Protein AF-0000000087421491 (afdb_homodimer)

Structure (mmCIF, N/CA/C/O backbone):
data_AF-0000000087421491-model_v1
#
loop_
_entity.id
_entity.type
_entity.pdbx_description
1 polymer 'Uncharacterized protein'
#
loop_
_atom_site.group_PDB
_atom_site.id
_atom_site.type_symbol
_atom_site.label_atom_id
_atom_site.label_alt_id
_atom_site.label_comp_id
_atom_site.label_asym_id
_atom_site.label_entity_id
_atom_site.label_seq_id
_atom_site.pdbx_PDB_ins_code
_atom_site.Cartn_x
_atom_site.Cartn_y
_atom_site.Cartn_z
_atom_site.occupancy
_atom_site.B_iso_or_equiv
_atom_site.auth_seq_id
_atom_site.auth_comp_id
_atom_site.auth_asym_id
_atom_site.auth_atom_id
_atom_site.pdbx_PDB_model_num
ATOM 1 N N . MET A 1 1 ? -10.914 -15.398 -7.797 1 88.25 1 MET A N 1
ATOM 2 C CA . MET A 1 1 ? -9.93 -14.945 -6.82 1 88.25 1 MET A CA 1
ATOM 3 C C . MET A 1 1 ? -10.016 -13.438 -6.625 1 88.25 1 MET A C 1
ATOM 5 O O . MET A 1 1 ? -10.156 -12.688 -7.594 1 88.25 1 MET A O 1
ATOM 9 N N . PHE A 1 2 ? -10.141 -13.055 -5.395 1 91.44 2 PHE A N 1
ATOM 10 C CA . PHE A 1 2 ? -10.219 -11.656 -4.984 1 91.44 2 PHE A CA 1
ATOM 11 C C . PHE A 1 2 ? -9.008 -11.273 -4.145 1 91.44 2 PHE A C 1
ATOM 13 O O . PHE A 1 2 ? -8.898 -11.656 -2.979 1 91.44 2 PHE A O 1
ATOM 20 N N . GLU A 1 3 ? -8.094 -10.523 -4.789 1 93.88 3 GLU A N 1
ATOM 21 C CA . GLU A 1 3 ? -6.848 -10.109 -4.152 1 93.88 3 GLU A CA 1
ATOM 22 C C . GLU A 1 3 ? -6.852 -8.617 -3.848 1 93.88 3 GLU A C 1
ATOM 24 O O . GLU A 1 3 ? -7.309 -7.812 -4.664 1 93.88 3 GLU A O 1
ATOM 29 N N . PHE A 1 4 ? -6.414 -8.273 -2.627 1 95.06 4 PHE A N 1
ATOM 30 C CA . PHE A 1 4 ? -6.43 -6.855 -2.268 1 95.06 4 PHE A CA 1
ATOM 31 C C . PHE A 1 4 ? -5.199 -6.492 -1.447 1 95.06 4 PHE A C 1
ATOM 33 O O . PHE A 1 4 ? -4.75 -7.277 -0.61 1 95.06 4 PHE A O 1
ATOM 40 N N . HIS A 1 5 ? -4.621 -5.344 -1.725 1 96.5 5 HIS A N 1
ATOM 41 C CA . HIS A 1 5 ? -3.479 -4.738 -1.047 1 96.5 5 HIS A CA 1
ATOM 42 C C . HIS A 1 5 ? -3.633 -3.223 -0.957 1 96.5 5 HIS A C 1
ATOM 44 O O . HIS A 1 5 ? -3.844 -2.553 -1.971 1 96.5 5 HIS A O 1
ATOM 50 N N . GLY A 1 6 ? -3.537 -2.678 0.208 1 97.31 6 GLY A N 1
ATOM 51 C CA . GLY A 1 6 ? -3.711 -1.235 0.27 1 97.31 6 GLY A CA 1
ATOM 52 C C . GLY A 1 6 ? -3.262 -0.636 1.59 1 97.31 6 GLY A C 1
ATOM 53 O O . GLY A 1 6 ? -2.984 -1.363 2.545 1 97.31 6 GLY A O 1
ATOM 54 N N . TRP A 1 7 ? -3.127 0.631 1.604 1 97.56 7 TRP A N 1
ATOM 55 C CA . TRP A 1 7 ? -2.801 1.424 2.785 1 97.56 7 TRP A CA 1
ATOM 56 C C . TRP A 1 7 ? -3.559 2.746 2.781 1 97.56 7 TRP A C 1
ATOM 58 O O . TRP A 1 7 ? -3.957 3.236 1.722 1 97.56 7 TRP A O 1
ATOM 68 N N . ALA A 1 8 ? -3.756 3.316 4.004 1 97.88 8 ALA A N 1
ATOM 69 C CA . ALA A 1 8 ? -4.293 4.668 4.145 1 97.88 8 ALA A CA 1
ATOM 70 C C . ALA A 1 8 ? -3.658 5.387 5.332 1 97.88 8 ALA A C 1
ATOM 72 O O . ALA A 1 8 ? -3.529 4.816 6.418 1 97.88 8 ALA A O 1
ATOM 73 N N . ARG A 1 9 ? -3.199 6.566 5.059 1 96.88 9 ARG A N 1
ATOM 74 C CA . ARG A 1 9 ? -2.891 7.5 6.137 1 96.88 9 ARG A CA 1
ATOM 75 C C . ARG A 1 9 ? -4.16 8.133 6.695 1 96.88 9 ARG A C 1
ATOM 77 O O . ARG A 1 9 ? -4.938 8.734 5.953 1 96.88 9 ARG A O 1
ATOM 84 N N . VAL A 1 10 ? -4.312 7.984 8.016 1 97.31 10 VAL A N 1
ATOM 85 C CA . VAL A 1 10 ? -5.566 8.414 8.625 1 97.31 10 VAL A CA 1
ATOM 86 C C . VAL A 1 10 ? -5.375 9.781 9.281 1 97.31 10 VAL A C 1
ATOM 88 O O . VAL A 1 10 ? -4.586 9.922 10.219 1 97.31 10 VAL A O 1
ATOM 91 N N . GLN A 1 11 ? -6.066 10.742 8.773 1 96.06 11 GLN A N 1
ATOM 92 C CA . GLN A 1 11 ? -6.051 12.109 9.281 1 96.06 11 GLN A CA 1
ATOM 93 C C . GLN A 1 11 ? -7.465 12.688 9.344 1 96.06 11 GLN A C 1
ATOM 95 O O . GLN A 1 11 ? -8.203 12.656 8.359 1 96.06 11 GLN A O 1
ATOM 100 N N . TYR A 1 12 ? -7.793 13.234 10.43 1 94.62 12 TYR A N 1
ATOM 101 C CA . TYR A 1 12 ? -9.164 13.711 10.602 1 94.62 12 TYR A CA 1
ATOM 102 C C . TYR A 1 12 ? -9.414 14.953 9.758 1 94.62 12 TYR A C 1
ATOM 104 O O . TYR A 1 12 ? -10.562 15.258 9.43 1 94.62 12 TYR A O 1
ATOM 112 N N . HIS A 1 13 ? -8.367 15.68 9.391 1 91.56 13 HIS A N 1
ATOM 113 C CA . HIS A 1 13 ? -8.477 16.922 8.625 1 91.56 13 HIS A CA 1
ATOM 114 C C . HIS A 1 13 ? -7.25 17.141 7.75 1 91.56 13 HIS A C 1
ATOM 116 O O . HIS A 1 13 ? -6.191 16.562 8.008 1 91.56 13 HIS A O 1
ATOM 122 N N . THR A 1 14 ? -7.402 18.016 6.742 1 87.81 14 THR A N 1
ATOM 123 C CA . THR A 1 14 ? -6.344 18.203 5.754 1 87.81 14 THR A CA 1
ATOM 124 C C . THR A 1 14 ? -5.312 19.203 6.254 1 87.81 14 THR A C 1
ATOM 126 O O . THR A 1 14 ? -4.188 19.25 5.746 1 87.81 14 THR A O 1
ATOM 129 N N . HIS A 1 15 ? -5.676 20 7.25 1 83 15 HIS A N 1
ATOM 130 C CA . HIS A 1 15 ? -4.73 21.016 7.707 1 83 15 HIS A CA 1
ATOM 131 C C . HIS A 1 15 ? -4.766 21.156 9.227 1 83 15 HIS A C 1
ATOM 133 O O . HIS A 1 15 ? -3.807 21.641 9.828 1 83 15 HIS A O 1
ATOM 139 N N . ASN A 1 16 ? -5.867 20.828 9.797 1 81 16 ASN A N 1
ATOM 140 C CA . ASN A 1 16 ? -6.027 20.984 11.242 1 81 16 ASN A CA 1
ATOM 141 C C . ASN A 1 16 ? -5.238 19.922 12 1 81 16 ASN A C 1
ATOM 143 O O . ASN A 1 16 ? -5.328 18.734 11.688 1 81 16 ASN A O 1
ATOM 147 N N . THR A 1 17 ? -4.461 20.328 13.055 1 81.5 17 THR A N 1
ATOM 148 C CA . THR A 1 17 ? -3.574 19.391 13.75 1 81.5 17 THR A CA 1
ATOM 149 C C . THR A 1 17 ? -4.012 19.219 15.195 1 81.5 17 THR A C 1
ATOM 151 O O . THR A 1 17 ? -3.193 18.906 16.062 1 81.5 17 THR A O 1
ATOM 154 N N . ASP A 1 18 ? -5.254 19.359 15.445 1 90.31 18 ASP A N 1
ATOM 155 C CA . ASP A 1 18 ? -5.777 19.156 16.797 1 90.31 18 ASP A CA 1
ATOM 156 C C . ASP A 1 18 ? -5.633 17.688 17.203 1 90.31 18 ASP A C 1
ATOM 158 O O . ASP A 1 18 ? -6.277 16.812 16.641 1 90.31 18 ASP A O 1
ATOM 162 N N . SER A 1 19 ? -4.898 17.484 18.25 1 91.69 19 SER A N 1
ATOM 163 C CA . SER A 1 19 ? -4.566 16.125 18.656 1 91.69 19 SER A CA 1
ATOM 164 C C . SER A 1 19 ? -5.785 15.414 19.234 1 91.69 19 SER A C 1
ATOM 166 O O . SER A 1 19 ? -5.918 14.195 19.094 1 91.69 19 SER A O 1
ATOM 168 N N . ILE A 1 20 ? -6.629 16.156 19.891 1 94.75 20 ILE A N 1
ATOM 169 C CA . ILE A 1 20 ? -7.816 15.562 20.484 1 94.75 20 ILE A CA 1
ATOM 170 C C . ILE A 1 20 ? -8.734 15.031 19.391 1 94.75 20 ILE A C 1
ATOM 172 O O . ILE A 1 20 ? -9.211 13.898 19.469 1 94.75 20 ILE A O 1
ATOM 176 N N . LEU A 1 21 ? -8.945 15.867 18.375 1 94.81 21 LEU A N 1
ATOM 177 C CA . LEU A 1 21 ? -9.805 15.469 17.266 1 94.81 21 LEU A CA 1
ATOM 178 C C . LEU A 1 21 ? -9.18 14.32 16.484 1 94.81 21 LEU A C 1
ATOM 180 O O . LEU A 1 21 ? -9.883 13.398 16.062 1 94.81 21 LEU A O 1
ATOM 184 N N . GLN A 1 22 ? -7.883 14.336 16.328 1 95.88 22 GLN A N 1
ATOM 185 C CA . GLN A 1 22 ? -7.176 13.25 15.656 1 95.88 22 GLN A CA 1
ATOM 186 C C . GLN A 1 22 ? -7.324 11.938 16.422 1 95.88 22 GLN A C 1
ATOM 188 O O . GLN A 1 22 ? -7.562 10.891 15.828 1 95.88 22 GLN A O 1
ATOM 193 N N . ASP A 1 23 ? -7.223 12.008 17.734 1 96.5 23 ASP A N 1
ATOM 194 C CA . ASP A 1 23 ? -7.359 10.82 18.562 1 96.5 23 ASP A CA 1
ATOM 195 C C . ASP A 1 23 ? -8.766 10.234 18.453 1 96.5 23 ASP A C 1
ATOM 197 O O . ASP A 1 23 ? -8.938 9.016 18.391 1 96.5 23 ASP A O 1
ATOM 201 N N . ARG A 1 24 ? -9.68 11.117 18.469 1 97 24 ARG A N 1
ATOM 202 C CA . ARG A 1 24 ? -11.062 10.664 18.344 1 97 24 ARG A CA 1
ATOM 203 C C . ARG A 1 24 ? -11.289 9.969 17 1 97 24 ARG A C 1
ATOM 205 O O . ARG A 1 24 ? -11.938 8.922 16.938 1 97 24 ARG A O 1
ATOM 212 N N . CYS A 1 25 ? -10.766 10.594 15.984 1 97.06 25 CYS A N 1
ATOM 213 C CA . CYS A 1 25 ? -10.844 10 14.656 1 97.06 25 CYS A CA 1
ATOM 214 C C . CYS A 1 25 ? -10.25 8.594 14.641 1 97.06 25 CYS A C 1
ATOM 216 O O . CYS A 1 25 ? -10.875 7.656 14.156 1 97.06 25 CYS A O 1
ATOM 218 N N . TRP A 1 26 ? -9.109 8.414 15.258 1 97.12 26 TRP A N 1
ATOM 219 C CA . TRP A 1 26 ? -8.422 7.133 15.328 1 97.12 26 TRP A CA 1
ATOM 220 C C . TRP A 1 26 ? -9.234 6.113 16.125 1 97.12 26 TRP A C 1
ATOM 222 O O . TRP A 1 26 ? -9.406 4.977 15.68 1 97.12 26 TRP A O 1
ATOM 232 N N . ASP A 1 27 ? -9.758 6.551 17.219 1 97.62 27 ASP A N 1
ATOM 233 C CA . ASP A 1 27 ? -10.539 5.66 18.078 1 97.62 27 ASP A CA 1
ATOM 234 C C . ASP A 1 27 ? -11.773 5.141 17.344 1 97.62 27 ASP A C 1
ATOM 236 O O . ASP A 1 27 ? -12.133 3.967 17.469 1 97.62 27 ASP A O 1
ATOM 240 N N . ASN A 1 28 ? -12.375 6.004 16.641 1 98 28 ASN A N 1
ATOM 241 C CA . ASN A 1 28 ? -13.531 5.59 15.852 1 98 28 ASN A CA 1
ATOM 242 C C . ASN A 1 28 ? -13.164 4.527 14.82 1 98 28 ASN A C 1
ATOM 244 O O . ASN A 1 28 ? -13.914 3.572 14.609 1 98 28 ASN A O 1
ATOM 248 N N . LEU A 1 29 ? -12.055 4.742 14.188 1 97.56 29 LEU A N 1
ATOM 249 C CA . LEU A 1 29 ? -11.594 3.768 13.211 1 97.56 29 LEU A CA 1
ATOM 250 C C . LEU A 1 29 ? -11.312 2.422 13.867 1 97.56 29 LEU A C 1
ATOM 252 O O . LEU A 1 29 ? -11.703 1.375 13.352 1 97.56 29 LEU A O 1
ATOM 256 N N . VAL A 1 30 ? -10.656 2.443 14.984 1 97 30 VAL A N 1
ATOM 257 C CA . VAL A 1 30 ? -10.344 1.224 15.719 1 97 30 VAL A CA 1
ATOM 258 C C . VAL A 1 30 ? -11.625 0.467 16.047 1 97 30 VAL A C 1
ATOM 260 O O . VAL A 1 30 ? -11.695 -0.752 15.875 1 97 30 VAL A O 1
ATOM 263 N N . GLU A 1 31 ? -12.609 1.148 16.484 1 97.25 31 GLU A N 1
ATOM 264 C CA . GLU A 1 31 ? -13.898 0.535 16.797 1 97.25 31 GLU A CA 1
ATOM 265 C C . GLU A 1 31 ? -14.555 -0.061 15.555 1 97.25 31 GLU A C 1
ATOM 267 O O . GLU A 1 31 ? -15.125 -1.151 15.609 1 97.25 31 GLU A O 1
ATOM 272 N N . TYR A 1 32 ? -14.469 0.654 14.531 1 97.19 32 TYR A N 1
ATOM 273 C CA . TYR A 1 32 ? -15.062 0.158 13.289 1 97.19 32 TYR A CA 1
ATOM 274 C C . TYR A 1 32 ? -14.367 -1.118 12.828 1 97.19 32 TYR A C 1
ATOM 276 O O . TYR A 1 32 ? -15.023 -2.072 12.406 1 97.19 32 TYR A O 1
ATOM 284 N N . VAL A 1 33 ? -13.023 -1.161 12.828 1 96.31 33 VAL A N 1
ATOM 285 C CA . VAL A 1 33 ? -12.234 -2.287 12.344 1 96.31 33 VAL A CA 1
ATOM 286 C C . VAL A 1 33 ? -12.578 -3.543 13.141 1 96.31 33 VAL A C 1
ATOM 288 O O . VAL A 1 33 ? -12.547 -4.652 12.609 1 96.31 33 VAL A O 1
ATOM 291 N N . LYS A 1 34 ? -12.984 -3.414 14.406 1 94.31 34 LYS A N 1
ATOM 292 C CA . LYS A 1 34 ? -13.383 -4.547 15.234 1 94.31 34 LYS A CA 1
ATOM 293 C C . LYS A 1 34 ? -14.633 -5.227 14.664 1 94.31 34 LYS A C 1
ATOM 295 O O . LYS A 1 34 ? -14.922 -6.379 14.992 1 94.31 34 LYS A O 1
ATOM 300 N N . THR A 1 35 ? -15.336 -4.547 13.875 1 92.62 35 THR A N 1
ATOM 301 C CA . THR A 1 35 ? -16.609 -5.055 13.383 1 92.62 35 THR A CA 1
ATOM 302 C C . THR A 1 35 ? -16.422 -5.855 12.102 1 92.62 35 THR A C 1
ATOM 304 O O . THR A 1 35 ? -17.359 -6.492 11.609 1 92.62 35 THR A O 1
ATOM 307 N N . ILE A 1 36 ? -15.234 -5.855 11.5 1 89.75 36 ILE A N 1
ATOM 308 C CA . ILE A 1 36 ? -14.977 -6.574 10.25 1 89.75 36 ILE A CA 1
ATOM 309 C C . ILE A 1 36 ? -13.945 -7.676 10.5 1 89.75 36 ILE A C 1
ATOM 311 O O . ILE A 1 36 ? -13.305 -7.711 11.547 1 89.75 36 ILE A O 1
ATOM 315 N N . PRO A 1 37 ? -13.969 -8.734 9.484 1 77 37 PRO A N 1
ATOM 316 C CA . PRO A 1 37 ? -12.867 -9.695 9.602 1 77 37 PRO A CA 1
ATOM 317 C C . PRO A 1 37 ? -11.5 -9.016 9.602 1 77 37 PRO A C 1
ATOM 319 O O . PRO A 1 37 ? -11.148 -8.32 8.641 1 77 37 PRO A O 1
ATOM 322 N N . ASN A 1 38 ? -10.82 -9.125 10.602 1 74.5 38 ASN A N 1
ATOM 323 C CA . ASN A 1 38 ? -9.703 -8.195 10.789 1 74.5 38 ASN A CA 1
ATOM 324 C C . ASN A 1 38 ? -8.359 -8.898 10.664 1 74.5 38 ASN A C 1
ATOM 326 O O . ASN A 1 38 ? -7.309 -8.258 10.758 1 74.5 38 ASN A O 1
ATOM 330 N N . GLU A 1 39 ? -8.406 -10.141 10.344 1 82.94 39 GLU A N 1
ATOM 331 C CA . GLU A 1 39 ? -7.113 -10.812 10.25 1 82.94 39 GLU A CA 1
ATOM 332 C C . GLU A 1 39 ? -6.277 -10.242 9.117 1 82.94 39 GLU A C 1
ATOM 334 O O . GLU A 1 39 ? -5.055 -10.398 9.094 1 82.94 39 GLU A O 1
ATOM 339 N N . LEU A 1 40 ? -7.016 -9.484 8.359 1 87.69 40 LEU A N 1
ATOM 340 C CA . LEU A 1 40 ? -6.332 -9.008 7.164 1 87.69 40 LEU A CA 1
ATOM 341 C C . LEU A 1 40 ? -6.137 -7.5 7.219 1 87.69 40 LEU A C 1
ATOM 343 O O . LEU A 1 40 ? -5.633 -6.898 6.262 1 87.69 40 LEU A O 1
ATOM 347 N N . VAL A 1 41 ? -6.516 -6.879 8.328 1 92.75 41 VAL A N 1
ATOM 348 C CA . VAL A 1 41 ? -6.387 -5.438 8.523 1 92.75 41 VAL A CA 1
ATOM 349 C C . VAL A 1 41 ? -5.367 -5.152 9.625 1 92.75 41 VAL A C 1
ATOM 351 O O . VAL A 1 41 ? -5.395 -5.785 10.68 1 92.75 41 VAL A O 1
ATOM 354 N N . SER A 1 42 ? -4.449 -4.262 9.414 1 91.94 42 SER A N 1
ATOM 355 C CA . SER A 1 42 ? -3.477 -3.836 10.414 1 91.94 42 SER A CA 1
ATOM 356 C C . SER A 1 42 ? -3.576 -2.338 10.672 1 91.94 42 SER A C 1
ATOM 358 O O . SER A 1 42 ? -3.67 -1.543 9.734 1 91.94 42 SER A O 1
ATOM 360 N N . LEU A 1 43 ? -3.682 -2.025 11.961 1 93.5 43 LEU A N 1
ATOM 361 C CA . LEU A 1 43 ? -3.656 -0.637 12.406 1 93.5 43 LEU A CA 1
ATOM 362 C C . LEU A 1 43 ? -2.314 -0.293 13.039 1 93.5 43 LEU A C 1
ATOM 364 O O . LEU A 1 43 ? -1.771 -1.082 13.82 1 93.5 43 LEU A O 1
ATOM 368 N N . ASN A 1 44 ? -1.763 0.809 12.625 1 92.25 44 ASN A N 1
ATOM 369 C CA . ASN A 1 44 ? -0.474 1.217 13.172 1 92.25 44 ASN A CA 1
ATOM 370 C C . ASN A 1 44 ? -0.458 2.703 13.523 1 92.25 44 ASN A C 1
ATOM 372 O O . ASN A 1 44 ? -0.837 3.541 12.695 1 92.25 44 ASN A O 1
ATOM 376 N N . ARG A 1 45 ? -0.17 2.973 14.734 1 91.12 45 ARG A N 1
ATOM 377 C CA . ARG A 1 45 ? 0.076 4.332 15.203 1 91.12 45 ARG A CA 1
ATOM 378 C C . ARG A 1 45 ? 1.516 4.496 15.68 1 91.12 45 ARG A C 1
ATOM 380 O O . ARG A 1 45 ? 1.937 3.844 16.641 1 91.12 45 ARG A O 1
ATOM 387 N N . TYR A 1 46 ? 2.285 5.258 14.906 1 86.88 46 TYR A N 1
ATOM 388 C CA . TYR A 1 46 ? 3.682 5.477 15.266 1 86.88 46 TYR A CA 1
ATOM 389 C C . TYR A 1 46 ? 4.105 6.906 14.953 1 86.88 46 TYR A C 1
ATOM 391 O O . TYR A 1 46 ? 4.031 7.344 13.797 1 86.88 46 TYR A O 1
ATOM 399 N N . ASN A 1 47 ? 4.609 7.621 15.953 1 82.19 47 ASN A N 1
ATOM 400 C CA . ASN A 1 47 ? 5.082 9 15.812 1 82.19 47 ASN A CA 1
ATOM 401 C C . ASN A 1 47 ? 4.055 9.875 15.102 1 82.19 47 ASN A C 1
ATOM 403 O O . ASN A 1 47 ? 4.383 10.555 14.125 1 82.19 47 ASN A O 1
ATOM 407 N N . MET A 1 48 ? 2.834 9.727 15.461 1 79.19 48 MET A N 1
ATOM 408 C CA . MET A 1 48 ? 1.723 10.562 15.016 1 79.19 48 MET A CA 1
ATOM 409 C C . MET A 1 48 ? 1.309 10.211 13.594 1 79.19 48 MET A C 1
ATOM 411 O O . MET A 1 48 ? 0.648 11.008 12.922 1 79.19 48 MET A O 1
ATOM 415 N N . CYS A 1 49 ? 1.815 9.109 13.156 1 86.56 49 CYS A N 1
ATOM 416 C CA . CYS A 1 49 ? 1.388 8.602 11.859 1 86.56 49 CYS A CA 1
ATOM 417 C C . CYS A 1 49 ? 0.399 7.457 12.016 1 86.56 49 CYS A C 1
ATOM 419 O O . CYS A 1 49 ? 0.796 6.328 12.312 1 86.56 49 CYS A O 1
ATOM 421 N N . ASP A 1 50 ? -0.862 7.836 11.93 1 94.75 50 ASP A N 1
ATOM 422 C CA . ASP A 1 50 ? -1.926 6.836 11.984 1 94.75 50 ASP A CA 1
ATOM 423 C C . ASP A 1 50 ? -2.16 6.211 10.609 1 94.75 50 ASP A C 1
ATOM 425 O O . ASP A 1 50 ? -2.406 6.922 9.633 1 94.75 50 ASP A O 1
ATOM 429 N N . SER A 1 51 ? -2.094 4.898 10.609 1 95.38 51 SER A N 1
ATOM 430 C CA . SER A 1 51 ? -2.213 4.27 9.297 1 95.38 51 SER A CA 1
ATOM 431 C C . SER A 1 51 ? -2.949 2.936 9.391 1 95.38 51 SER A C 1
ATOM 433 O O . SER A 1 51 ? -2.988 2.314 10.453 1 95.38 51 SER A O 1
ATOM 435 N N . VAL A 1 52 ? -3.537 2.59 8.312 1 95.44 52 VAL A N 1
ATOM 436 C CA . VAL A 1 52 ? -4.199 1.298 8.156 1 95.44 52 VAL A CA 1
ATOM 437 C C . VAL A 1 52 ? -3.641 0.574 6.934 1 95.44 52 VAL A C 1
ATOM 439 O O . VAL A 1 52 ? -3.363 1.2 5.906 1 95.44 52 VAL A O 1
ATOM 442 N N . PHE A 1 53 ? -3.492 -0.806 7.062 1 94.19 53 PHE A N 1
ATOM 443 C CA . PHE A 1 53 ? -3.09 -1.667 5.957 1 94.19 53 PHE A CA 1
ATOM 444 C C . PHE A 1 53 ? -4.055 -2.836 5.801 1 94.19 53 PHE A C 1
ATOM 446 O O . PHE A 1 53 ? -4.555 -3.373 6.789 1 94.19 53 PHE A O 1
ATOM 453 N N . VAL A 1 54 ? -4.227 -3.164 4.582 1 94 54 VAL A N 1
ATOM 454 C CA . VAL A 1 54 ? -5.023 -4.355 4.305 1 94 54 VAL A CA 1
ATOM 455 C C . VAL A 1 54 ? -4.324 -5.211 3.25 1 94 54 VAL A C 1
ATOM 457 O O . VAL A 1 54 ? -3.734 -4.684 2.305 1 94 54 VAL A O 1
ATOM 460 N N . ASN A 1 55 ? -4.316 -6.418 3.471 1 91.88 55 ASN A N 1
ATOM 461 C CA . ASN A 1 55 ? -3.746 -7.359 2.512 1 91.88 55 ASN A CA 1
ATOM 462 C C . ASN A 1 55 ? -4.395 -8.734 2.625 1 91.88 55 ASN A C 1
ATOM 464 O O . ASN A 1 55 ? -4.625 -9.227 3.73 1 91.88 55 ASN A O 1
ATOM 468 N N . GLY A 1 56 ? -4.656 -9.25 1.418 1 90.88 56 GLY A N 1
ATOM 469 C CA . GLY A 1 56 ? -5.164 -10.609 1.479 1 90.88 56 GLY A CA 1
ATOM 470 C C . GLY A 1 56 ? -5.75 -11.086 0.162 1 90.88 56 GLY A C 1
ATOM 471 O O . GLY A 1 56 ? -5.613 -10.414 -0.863 1 90.88 56 GLY A O 1
ATOM 472 N N . GLN A 1 57 ? -6.133 -12.273 0.235 1 89.69 57 GLN A N 1
ATOM 473 C CA . GLN A 1 57 ? -6.793 -12.914 -0.897 1 89.69 57 GLN A CA 1
ATOM 474 C C . GLN A 1 57 ? -7.973 -13.766 -0.437 1 89.69 57 GLN A C 1
ATOM 476 O O . GLN A 1 57 ? -7.895 -14.445 0.591 1 89.69 57 GLN A O 1
ATOM 481 N N . HIS A 1 58 ? -9.086 -13.523 -1.056 1 88.75 58 HIS A N 1
ATOM 482 C CA . HIS A 1 58 ? -10.266 -14.359 -0.853 1 88.75 58 HIS A CA 1
ATOM 483 C C . HIS A 1 58 ? -10.633 -15.109 -2.127 1 88.75 58 HIS A C 1
ATOM 485 O O . HIS A 1 58 ? -10.227 -14.719 -3.225 1 88.75 58 HIS A O 1
ATOM 491 N N . ASN A 1 59 ? -11.336 -16.203 -1.883 1 87.81 59 ASN A N 1
ATOM 492 C CA . ASN A 1 59 ? -11.82 -16.938 -3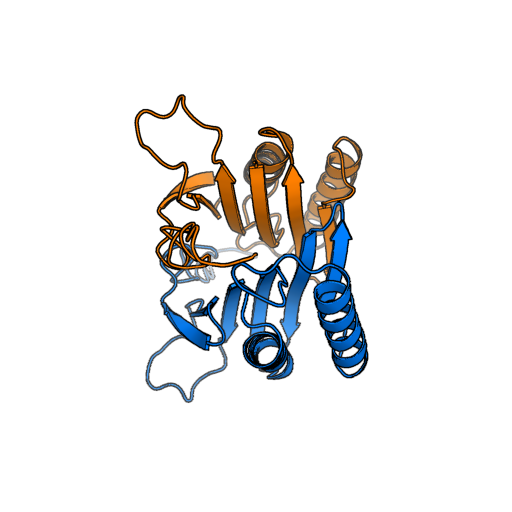.045 1 87.81 59 ASN A CA 1
ATOM 493 C C . ASN A 1 59 ? -12.898 -16.156 -3.793 1 87.81 59 ASN A C 1
ATOM 495 O O . ASN A 1 59 ? -13.016 -16.281 -5.012 1 87.81 59 ASN A O 1
ATOM 499 N N . HIS A 1 60 ? -13.648 -15.391 -3.07 1 87.31 60 HIS A N 1
ATOM 500 C CA . HIS A 1 60 ? -14.734 -14.594 -3.643 1 87.31 60 HIS A CA 1
ATOM 501 C C . HIS A 1 60 ? -14.617 -13.133 -3.227 1 87.31 60 HIS A C 1
ATOM 503 O O . HIS A 1 60 ? -13.984 -12.82 -2.221 1 87.31 60 HIS A O 1
ATOM 509 N N . ARG A 1 61 ? -15.203 -12.391 -4.047 1 86.38 61 ARG A N 1
ATOM 510 C CA . ARG A 1 61 ? -15.203 -10.961 -3.789 1 86.38 61 ARG A CA 1
ATOM 511 C C . ARG A 1 61 ? -15.734 -10.648 -2.395 1 86.38 61 ARG A C 1
ATOM 513 O O . ARG A 1 61 ? -16.734 -11.242 -1.961 1 86.38 61 ARG A O 1
ATOM 520 N N . SER A 1 62 ? -15.023 -9.797 -1.69 1 86.5 62 SER A N 1
ATOM 521 C CA . SER A 1 62 ? -15.414 -9.352 -0.358 1 86.5 62 SER A CA 1
ATOM 522 C C . SER A 1 62 ? -15.492 -7.828 -0.29 1 86.5 62 SER A C 1
ATOM 524 O O . SER A 1 62 ? -14.477 -7.141 -0.405 1 86.5 62 SER A O 1
ATOM 526 N N . GLU A 1 63 ? -16.625 -7.328 0.101 1 91.06 63 GLU A N 1
ATOM 527 C CA . GLU A 1 63 ? -16.891 -5.895 -0.004 1 91.06 63 GLU A CA 1
ATOM 528 C C . GLU A 1 63 ? -16.281 -5.133 1.168 1 91.06 63 GLU A C 1
ATOM 530 O O . GLU A 1 63 ? -16.109 -3.914 1.097 1 91.06 63 GLU A O 1
ATOM 535 N N . TYR A 1 64 ? -15.992 -5.871 2.248 1 93.38 64 TYR A N 1
ATOM 536 C CA . TYR A 1 64 ? -15.562 -5.188 3.463 1 93.38 64 TYR A CA 1
ATOM 537 C C . TYR A 1 64 ? -14.305 -4.367 3.211 1 93.38 64 TYR A C 1
ATOM 539 O O . TYR A 1 64 ? -14.07 -3.357 3.883 1 93.38 64 TYR A O 1
ATOM 547 N N . VAL A 1 65 ? -13.539 -4.773 2.287 1 93.56 65 VAL A N 1
ATOM 548 C CA . VAL A 1 65 ? -12.281 -4.09 2.004 1 93.56 65 VAL A CA 1
ATOM 549 C C . VAL A 1 65 ? -12.57 -2.697 1.447 1 93.56 65 VAL A C 1
ATOM 551 O O . VAL A 1 65 ? -12.031 -1.703 1.94 1 93.56 65 VAL A O 1
ATOM 554 N N . ILE A 1 66 ? -13.406 -2.664 0.445 1 95.88 66 ILE A N 1
ATOM 555 C CA . ILE A 1 66 ? -13.773 -1.387 -0.159 1 95.88 66 ILE A CA 1
ATOM 556 C C . ILE A 1 66 ? -14.57 -0.553 0.841 1 95.88 66 ILE A C 1
ATOM 558 O O . ILE A 1 66 ? -14.383 0.662 0.936 1 95.88 66 ILE A O 1
ATOM 562 N N . GLU A 1 67 ? -15.391 -1.193 1.613 1 97.12 67 GLU A N 1
ATOM 563 C CA . GLU A 1 67 ? -16.203 -0.523 2.623 1 97.12 67 GLU A CA 1
ATOM 564 C C . GLU A 1 67 ? -15.328 0.13 3.691 1 97.12 67 GLU A C 1
ATOM 566 O O . GLU A 1 67 ? -15.656 1.202 4.199 1 97.12 67 GLU A O 1
ATOM 571 N N . LEU A 1 68 ? -14.281 -0.53 4.043 1 97.44 68 LEU A N 1
ATOM 572 C CA . LEU A 1 68 ? -13.352 0.053 5.004 1 97.44 68 LEU A CA 1
ATOM 573 C C . LEU A 1 68 ? -12.789 1.369 4.48 1 97.44 68 LEU A C 1
ATOM 575 O O . LEU A 1 68 ? -12.789 2.377 5.191 1 97.44 68 LEU A O 1
ATOM 579 N N . PHE A 1 69 ? -12.398 1.41 3.27 1 98.38 69 PHE A N 1
ATOM 580 C CA . PHE A 1 69 ? -11.836 2.625 2.695 1 98.38 69 PHE A CA 1
ATOM 581 C C . PHE A 1 69 ? -12.906 3.688 2.51 1 98.38 69 PHE A C 1
ATOM 583 O O . PHE A 1 69 ? -12.648 4.879 2.676 1 98.38 69 PHE A O 1
ATOM 590 N N . GLN A 1 70 ? -14.07 3.209 2.182 1 98.56 70 GLN A N 1
ATOM 591 C CA . GLN A 1 70 ? -15.18 4.152 2.094 1 98.56 70 GLN A CA 1
ATOM 592 C C . GLN A 1 70 ? -15.484 4.766 3.455 1 98.56 70 GLN A C 1
ATOM 594 O O . GLN A 1 70 ? -15.758 5.965 3.555 1 98.56 70 GLN A O 1
ATOM 599 N N . TRP A 1 71 ? -15.5 3.943 4.406 1 98.44 71 TRP A N 1
ATOM 600 C CA . TRP A 1 71 ? -15.719 4.445 5.758 1 98.44 71 TRP A CA 1
ATOM 601 C C . TRP A 1 71 ? -14.695 5.52 6.113 1 98.44 71 TRP A C 1
ATOM 603 O O . TRP A 1 71 ? -15.047 6.555 6.688 1 98.44 71 TRP A O 1
ATOM 613 N N . ILE A 1 72 ? -13.445 5.27 5.797 1 98.38 72 ILE A N 1
ATOM 614 C CA . ILE A 1 72 ? -12.383 6.23 6.07 1 98.38 72 ILE A CA 1
ATOM 615 C C . ILE A 1 72 ? -12.648 7.523 5.301 1 98.38 72 ILE A C 1
ATOM 617 O O . ILE A 1 72 ? -12.508 8.617 5.852 1 98.38 72 ILE A O 1
ATOM 621 N N . ALA A 1 73 ? -13.055 7.387 4.094 1 98.31 73 ALA A N 1
ATOM 622 C CA . ALA A 1 73 ? -13.391 8.562 3.291 1 98.31 73 ALA A CA 1
ATOM 623 C C . ALA A 1 73 ? -14.469 9.406 3.969 1 98.31 73 ALA A C 1
ATOM 625 O O . ALA A 1 73 ? -14.359 10.633 4.027 1 98.31 73 ALA A O 1
ATOM 626 N N . ASP A 1 74 ? -15.367 8.758 4.531 1 98.25 74 ASP A N 1
ATOM 627 C CA . ASP A 1 74 ? -16.547 9.414 5.086 1 98.25 74 ASP A CA 1
ATOM 628 C C . ASP A 1 74 ? -16.234 10.023 6.457 1 98.25 74 ASP A C 1
ATOM 630 O O . ASP A 1 74 ? -16.875 11 6.863 1 98.25 74 ASP A O 1
ATOM 634 N N . ASN A 1 75 ? -15.312 9.492 7.152 1 97.88 75 ASN A N 1
ATOM 635 C CA . ASN A 1 75 ? -15.172 9.844 8.562 1 97.88 75 ASN A CA 1
ATOM 636 C C . ASN A 1 75 ? -13.844 10.531 8.844 1 97.88 75 ASN A C 1
ATOM 638 O O . ASN A 1 75 ? -13.617 11.023 9.953 1 97.88 75 ASN A O 1
ATOM 642 N N . SER A 1 76 ? -12.953 10.562 7.949 1 97 76 SER A N 1
ATOM 643 C CA . SER A 1 76 ? -11.625 11.156 8.094 1 97 76 SER A CA 1
ATOM 644 C C . SER A 1 76 ? -11.219 11.898 6.824 1 97 76 SER A C 1
ATOM 646 O O . SER A 1 76 ? -10.383 11.414 6.059 1 97 76 SER A O 1
ATOM 648 N N . LEU A 1 77 ? -11.625 13.117 6.727 1 95.25 77 LEU A N 1
ATOM 649 C CA . LEU A 1 77 ? -11.562 13.898 5.5 1 95.25 77 LEU A CA 1
ATOM 650 C C . LEU A 1 77 ? -10.117 14.125 5.07 1 95.25 77 LEU A C 1
ATOM 652 O O . LEU A 1 77 ? -9.828 14.242 3.877 1 95.25 77 LEU A O 1
ATOM 656 N N . GLY A 1 78 ? -9.25 14.172 6 1 96.25 78 GLY A N 1
ATOM 657 C CA . GLY A 1 78 ? -7.859 14.461 5.691 1 96.25 78 GLY A CA 1
ATOM 658 C C . GLY A 1 78 ? -7.078 13.227 5.273 1 96.25 78 GLY A C 1
ATOM 659 O O . GLY A 1 78 ? -5.895 13.32 4.941 1 96.25 78 GLY A O 1
ATOM 660 N N . SER A 1 79 ? -7.738 12.07 5.227 1 97.69 79 SER A N 1
ATOM 661 C CA . SER A 1 79 ? -7.051 10.812 4.957 1 97.69 79 SER A CA 1
ATOM 662 C C . SER A 1 79 ? -6.816 10.617 3.463 1 97.69 79 SER A C 1
ATOM 664 O O . SER A 1 79 ? -7.539 11.18 2.639 1 97.69 79 SER A O 1
ATOM 666 N N . TYR A 1 80 ? -5.762 9.898 3.141 1 98.31 80 TYR A N 1
ATOM 667 C CA . TYR A 1 80 ? -5.477 9.492 1.77 1 98.31 80 TYR A CA 1
ATOM 668 C C . TYR A 1 80 ? -4.809 8.125 1.731 1 98.31 80 TYR A C 1
ATOM 670 O O . TYR A 1 80 ? -4.258 7.668 2.736 1 98.31 80 TYR A O 1
ATOM 678 N N . GLY A 1 81 ? -4.945 7.465 0.6 1 98.38 81 GLY A N 1
ATOM 679 C CA . GLY A 1 81 ? -4.406 6.121 0.482 1 98.38 81 GLY A CA 1
ATOM 680 C C . GLY A 1 81 ? -4.703 5.477 -0.858 1 98.38 81 GLY A C 1
ATOM 681 O O . GLY A 1 81 ? -5.348 6.082 -1.717 1 98.38 81 GLY A O 1
ATOM 682 N N . ILE A 1 82 ? -4.113 4.293 -1.012 1 98.75 82 ILE A N 1
ATOM 683 C CA . ILE A 1 82 ? -4.215 3.539 -2.256 1 98.75 82 ILE A CA 1
ATOM 684 C C . ILE A 1 82 ? -4.578 2.086 -1.953 1 98.75 82 ILE A C 1
ATOM 686 O O . ILE A 1 82 ? -3.967 1.457 -1.086 1 98.75 82 ILE A O 1
ATOM 690 N N . LEU A 1 83 ? -5.602 1.621 -2.66 1 98.31 83 LEU A N 1
ATOM 691 C CA . LEU A 1 83 ? -6.031 0.232 -2.553 1 98.31 83 LEU A CA 1
ATOM 692 C C . LEU A 1 83 ? -6.016 -0.448 -3.918 1 98.31 83 LEU A C 1
ATOM 694 O O . LEU A 1 83 ? -6.637 0.041 -4.867 1 98.31 83 LEU A O 1
ATOM 698 N N . TYR A 1 84 ? -5.242 -1.498 -4.039 1 97.81 84 TYR A N 1
ATOM 699 C CA . TYR A 1 84 ? -5.211 -2.332 -5.234 1 97.81 84 TYR A CA 1
ATOM 700 C C . TYR A 1 84 ? -6.129 -3.539 -5.082 1 97.81 84 TYR A C 1
ATOM 702 O O . TYR A 1 84 ? -6.047 -4.266 -4.09 1 97.81 84 TYR A O 1
ATOM 710 N N . ILE A 1 85 ? -6.965 -3.787 -6.086 1 96.19 85 ILE A N 1
ATOM 711 C CA . ILE A 1 85 ? -7.832 -4.961 -6.074 1 96.19 85 ILE A CA 1
ATOM 712 C C . ILE A 1 85 ? -7.762 -5.672 -7.422 1 96.19 85 ILE A C 1
ATOM 714 O O . ILE A 1 85 ? -7.832 -5.027 -8.477 1 96.19 85 ILE A O 1
ATOM 718 N N . ARG A 1 86 ? -7.551 -6.887 -7.371 1 94 86 ARG A N 1
ATOM 719 C CA . ARG A 1 86 ? -7.691 -7.746 -8.539 1 94 86 ARG A CA 1
ATOM 720 C C . ARG A 1 86 ? -8.805 -8.773 -8.336 1 94 86 ARG A C 1
ATOM 722 O O . ARG A 1 86 ? -8.727 -9.602 -7.426 1 94 86 ARG A O 1
ATOM 729 N N . ASP A 1 87 ? -9.766 -8.633 -9.148 1 91.12 87 ASP A N 1
ATOM 730 C CA . ASP A 1 87 ? -10.93 -9.508 -9.062 1 91.12 87 ASP A CA 1
ATOM 731 C C . ASP A 1 87 ? -11.133 -10.273 -10.367 1 91.12 87 ASP A C 1
ATOM 733 O O . ASP A 1 87 ? -11.641 -9.719 -11.344 1 91.12 87 ASP A O 1
ATOM 737 N N . ASP A 1 88 ? -10.742 -11.508 -10.359 1 82.44 88 ASP A N 1
ATOM 738 C CA . ASP A 1 88 ? -10.836 -12.289 -11.594 1 82.44 88 ASP A CA 1
ATOM 739 C C . ASP A 1 88 ? -12.227 -12.898 -11.758 1 82.44 88 ASP A C 1
ATOM 741 O O . ASP A 1 88 ? -12.531 -13.508 -12.781 1 82.44 88 ASP A O 1
ATOM 745 N N . GLU A 1 89 ? -13.039 -12.836 -10.828 1 76.94 89 GLU A N 1
ATOM 746 C CA . GLU A 1 89 ? -14.391 -13.391 -10.914 1 76.94 89 GLU A CA 1
ATOM 747 C C . GLU A 1 89 ? -15.391 -12.328 -11.359 1 76.94 89 GLU A C 1
ATOM 749 O O . GLU A 1 89 ? -16.562 -12.633 -11.578 1 76.94 89 GLU A O 1
ATOM 754 N N . ASP A 1 90 ? -14.914 -11.133 -11.359 1 62 90 ASP A N 1
ATOM 755 C CA . ASP A 1 90 ? -15.875 -10.086 -11.695 1 62 90 ASP A CA 1
ATOM 756 C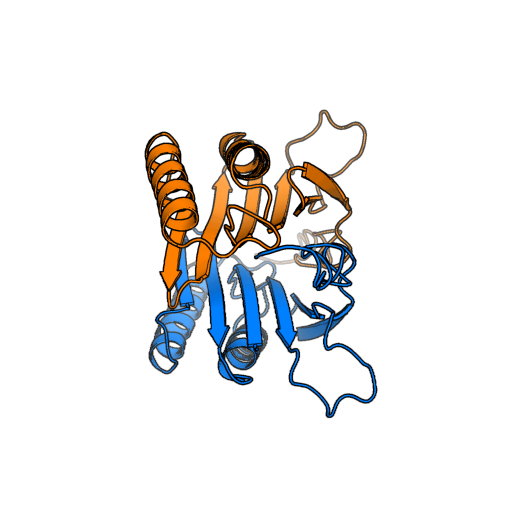 C . ASP A 1 90 ? -16.25 -10.141 -13.172 1 62 90 ASP A C 1
ATOM 758 O O . ASP A 1 90 ? -15.602 -9.531 -14.016 1 62 90 ASP A O 1
ATOM 762 N N . HIS A 1 91 ? -17.156 -10.984 -13.422 1 60.91 91 HIS A N 1
ATOM 763 C CA . HIS A 1 91 ? -17.656 -11.133 -14.789 1 60.91 91 HIS A CA 1
ATOM 764 C C . HIS A 1 91 ? -18.625 -10.016 -15.148 1 60.91 91 HIS A C 1
ATOM 766 O O . HIS A 1 91 ? -19.031 -9.883 -16.312 1 60.91 91 HIS A O 1
ATOM 772 N N . SER A 1 92 ? -19.141 -9.5 -14.172 1 54.25 92 SER A N 1
ATOM 773 C CA . SER A 1 92 ? -20.25 -8.586 -14.438 1 54.25 92 SER A CA 1
ATOM 774 C C . SER A 1 92 ? -19.766 -7.332 -15.156 1 54.25 92 SER A C 1
ATOM 776 O O . SER A 1 92 ? -20.562 -6.59 -15.734 1 54.25 92 SER A O 1
ATOM 778 N N . ARG A 1 93 ? -18.469 -7.082 -14.805 1 52.78 93 ARG A N 1
ATOM 779 C CA . ARG A 1 93 ? -18.125 -5.805 -15.414 1 52.78 93 ARG A CA 1
ATOM 780 C C . ARG A 1 93 ? -17.766 -5.984 -16.891 1 52.78 93 ARG A C 1
ATOM 782 O O . ARG A 1 93 ? -17.312 -7.055 -17.297 1 52.78 93 ARG A O 1
ATOM 789 N N . LEU A 1 94 ? -18.594 -5.547 -17.734 1 50.69 94 LEU A N 1
ATOM 790 C CA . LEU A 1 94 ? -18.406 -5.52 -19.188 1 50.69 94 LEU A CA 1
ATOM 791 C C . LEU A 1 94 ? -16.922 -5.516 -19.531 1 50.69 94 LEU A C 1
ATOM 793 O O . LEU A 1 94 ? -16.547 -5.891 -20.641 1 50.69 94 LEU A O 1
ATOM 797 N N . SER A 1 95 ? -16.203 -4.746 -18.781 1 52.56 95 SER A N 1
ATOM 798 C CA . SER A 1 95 ? -14.781 -4.594 -19.109 1 52.56 95 SER A CA 1
ATOM 799 C C . SER A 1 95 ? -13.945 -5.691 -18.469 1 52.56 95 SER A C 1
ATOM 801 O O . SER A 1 95 ? -14.289 -6.195 -17.391 1 52.56 95 SER A O 1
ATOM 803 N N . ASP A 1 96 ? -13.328 -6.562 -19.141 1 58.91 96 ASP A N 1
ATOM 804 C CA . ASP A 1 96 ? -12.492 -7.707 -18.797 1 58.91 96 ASP A CA 1
ATOM 805 C C . ASP A 1 96 ? -11.406 -7.309 -17.781 1 58.91 96 ASP A C 1
ATOM 807 O O . ASP A 1 96 ? -10.25 -7.129 -18.156 1 58.91 96 ASP A O 1
ATOM 811 N N . PHE A 1 97 ? -11.82 -6.902 -16.594 1 68.94 97 PHE A N 1
ATOM 812 C CA . PHE A 1 97 ? -10.828 -6.516 -15.602 1 68.94 97 PHE A CA 1
ATOM 813 C C . PHE A 1 97 ? -10.289 -7.742 -14.875 1 68.94 97 PHE A C 1
ATOM 815 O O . PHE A 1 97 ? -9.625 -7.613 -13.844 1 68.94 97 PHE A O 1
ATOM 822 N N . GLU A 1 98 ? -10.531 -8.836 -15.438 1 80.56 98 GLU A N 1
ATOM 823 C CA . GLU A 1 98 ? -10.164 -10.062 -14.742 1 80.56 98 GLU A CA 1
ATOM 824 C C . GLU A 1 98 ? -8.648 -10.18 -14.609 1 80.56 98 GLU A C 1
ATOM 826 O O . GLU A 1 98 ? -8.148 -10.75 -13.633 1 80.56 98 GLU A O 1
ATOM 831 N N . ASN A 1 99 ? -8.039 -9.547 -15.492 1 89.75 99 ASN A N 1
ATOM 832 C CA . ASN A 1 99 ? -6.59 -9.688 -15.492 1 89.75 99 ASN A CA 1
ATOM 833 C C . ASN A 1 99 ? -5.898 -8.398 -15.055 1 89.75 99 ASN A C 1
ATOM 835 O O . ASN A 1 99 ? -4.703 -8.219 -15.289 1 89.75 99 ASN A O 1
ATOM 839 N N . CYS A 1 100 ? -6.727 -7.492 -14.445 1 93.19 100 CYS A N 1
ATOM 840 C CA . CYS A 1 100 ? -6.133 -6.203 -14.109 1 93.19 100 CYS A CA 1
ATOM 841 C C . CYS A 1 100 ? -6.383 -5.855 -12.648 1 93.19 100 CYS A C 1
ATOM 843 O O . CYS A 1 100 ? -7.441 -6.172 -12.102 1 93.19 100 CYS A O 1
ATOM 845 N N . PHE A 1 101 ? -5.422 -5.211 -12.109 1 95.81 101 PHE A N 1
ATOM 846 C CA . PHE A 1 101 ? -5.664 -4.516 -10.852 1 95.81 101 PHE A CA 1
ATOM 847 C C . PHE A 1 101 ? -6.465 -3.24 -11.078 1 95.81 101 PHE A C 1
ATOM 849 O O . PHE A 1 101 ? -6.234 -2.523 -12.055 1 95.81 101 PHE A O 1
ATOM 856 N N . ARG A 1 102 ? -7.398 -3.061 -10.273 1 96.19 102 ARG A N 1
ATOM 857 C CA . ARG A 1 102 ? -8.039 -1.753 -10.156 1 96.19 102 ARG A CA 1
ATOM 858 C C . ARG A 1 102 ? -7.516 -0.994 -8.938 1 96.19 102 ARG A C 1
ATOM 860 O O . ARG A 1 102 ? -7.328 -1.578 -7.871 1 96.19 102 ARG A O 1
ATOM 867 N N . VAL A 1 103 ? -7.328 0.325 -9.156 1 98 103 VAL A N 1
ATOM 868 C CA . VAL A 1 103 ? -6.773 1.152 -8.086 1 98 103 VAL A CA 1
ATOM 869 C C . VAL A 1 103 ? -7.871 2.027 -7.488 1 98 103 VAL A C 1
ATOM 871 O O . VAL A 1 103 ? -8.516 2.797 -8.203 1 98 103 VAL A O 1
ATOM 874 N N . TRP A 1 104 ? -8.086 1.834 -6.246 1 98.31 104 TRP A N 1
ATOM 875 C CA . TRP A 1 104 ? -8.992 2.707 -5.508 1 98.31 104 TRP A CA 1
ATOM 876 C C . TRP A 1 104 ? -8.219 3.801 -4.777 1 98.31 104 TRP A C 1
ATOM 878 O O . TRP A 1 104 ? -7.414 3.512 -3.887 1 98.31 104 TRP A O 1
ATOM 888 N N . ARG A 1 105 ? -8.492 5 -5.188 1 98.75 105 ARG A N 1
ATOM 889 C CA . ARG A 1 105 ? -7.836 6.176 -4.633 1 98.75 105 ARG A CA 1
ATOM 890 C C . ARG A 1 105 ? -8.688 6.82 -3.543 1 98.75 105 ARG A C 1
ATOM 892 O O . ARG A 1 105 ? -9.836 7.191 -3.787 1 98.75 105 ARG A O 1
ATOM 899 N N . LEU A 1 106 ? -8.148 6.902 -2.395 1 98.62 106 LEU A N 1
ATOM 900 C CA . LEU A 1 106 ? -8.758 7.629 -1.285 1 98.62 106 LEU A CA 1
ATOM 901 C C . LEU A 1 106 ? -8.125 9.008 -1.123 1 98.62 106 LEU A C 1
ATOM 903 O O . LEU A 1 106 ? -6.922 9.117 -0.878 1 98.62 106 LEU A O 1
ATOM 907 N N . CYS A 1 107 ? -8.953 10.031 -1.239 1 97.69 107 CYS A N 1
ATOM 908 C CA . CYS A 1 107 ? -8.438 11.391 -1.086 1 97.69 107 CYS A CA 1
ATOM 909 C C . CYS A 1 107 ? -9.578 12.383 -0.891 1 97.69 107 CYS A C 1
ATOM 911 O O . CYS A 1 107 ? -10.57 12.344 -1.617 1 97.69 107 CYS A O 1
ATOM 913 N N . ARG A 1 108 ? -9.461 13.258 0.088 1 95.56 108 ARG A N 1
ATOM 914 C CA . ARG A 1 108 ? -10.383 14.359 0.334 1 95.56 108 ARG A CA 1
ATOM 915 C C . ARG A 1 108 ? -11.812 13.844 0.482 1 95.56 108 ARG A C 1
ATOM 917 O O . ARG A 1 108 ? -12.734 14.359 -0.158 1 95.56 108 ARG A O 1
ATOM 924 N N . GLY A 1 109 ? -11.922 12.789 1.191 1 96.69 109 GLY A N 1
ATOM 925 C CA . GLY A 1 109 ? -13.25 12.281 1.513 1 96.69 109 GLY A CA 1
ATOM 926 C C . GLY A 1 109 ? -13.891 11.523 0.365 1 96.69 109 GLY A C 1
ATOM 927 O O . GLY A 1 109 ? -15.094 11.266 0.383 1 96.69 109 GLY A O 1
ATOM 928 N N . THR A 1 110 ? -13.148 11.25 -0.589 1 98.06 110 THR A N 1
ATOM 929 C CA . THR A 1 110 ? -13.688 10.57 -1.76 1 98.06 110 THR A CA 1
ATOM 930 C C . THR A 1 110 ? -12.898 9.297 -2.062 1 98.06 110 THR A C 1
ATOM 932 O O . THR A 1 110 ? -11.664 9.289 -1.979 1 98.06 110 THR A O 1
ATOM 935 N N . LEU A 1 111 ? -13.594 8.219 -2.369 1 98.5 111 LEU A N 1
ATOM 936 C CA . LEU A 1 111 ? -13.023 6.973 -2.865 1 98.5 111 LEU A CA 1
ATOM 937 C C . LEU A 1 111 ? -13.391 6.746 -4.328 1 98.5 111 LEU A C 1
ATOM 939 O O . LEU A 1 111 ? -14.578 6.688 -4.668 1 98.5 111 LEU A O 1
ATOM 943 N N . SER A 1 112 ? -12.375 6.68 -5.203 1 98.19 112 SER A N 1
ATOM 944 C CA . SER A 1 112 ? -12.656 6.527 -6.625 1 98.19 112 SER A CA 1
ATOM 945 C C . SER A 1 112 ? -11.836 5.395 -7.234 1 98.19 112 SER A C 1
ATOM 947 O O . SER A 1 112 ? -10.703 5.152 -6.82 1 98.19 112 SER A O 1
ATOM 949 N N . GLU A 1 113 ? -12.398 4.781 -8.227 1 96.88 113 GLU A N 1
ATOM 950 C CA . GLU A 1 113 ? -11.766 3.648 -8.891 1 96.88 113 GLU A CA 1
ATOM 951 C C . GLU A 1 113 ? -11.055 4.086 -10.164 1 96.88 113 GLU A C 1
ATOM 953 O O . GLU A 1 113 ? -11.594 4.879 -10.945 1 96.88 113 GLU A O 1
ATOM 958 N N . HIS A 1 114 ? -9.812 3.561 -10.375 1 97.31 114 HIS A N 1
ATOM 959 C CA . HIS A 1 114 ? -8.992 3.936 -11.523 1 97.31 114 HIS A CA 1
ATOM 960 C C . HIS A 1 114 ? -8.281 2.721 -12.117 1 97.31 114 HIS A C 1
ATOM 962 O O . HIS A 1 114 ? -8.234 1.661 -11.492 1 97.31 114 HIS A O 1
ATOM 968 N N . ASP A 1 115 ? -7.699 2.938 -13.305 1 96.25 115 ASP A N 1
ATOM 969 C CA . ASP A 1 115 ? -6.852 1.912 -13.906 1 96.25 115 ASP A CA 1
ATOM 970 C C . ASP A 1 115 ? -5.473 1.883 -13.25 1 96.25 115 ASP A C 1
ATOM 972 O O . ASP A 1 115 ? -4.934 2.93 -12.883 1 96.25 115 ASP A O 1
ATOM 976 N N . ASP A 1 116 ? -4.926 0.743 -13.172 1 97.06 116 ASP A N 1
ATOM 977 C CA . ASP A 1 116 ? -3.572 0.596 -12.641 1 97.06 116 ASP A CA 1
ATOM 978 C C . ASP A 1 116 ? -2.531 0.774 -13.75 1 97.06 116 ASP A C 1
ATOM 980 O O . ASP A 1 116 ? -2.533 0.035 -14.734 1 97.06 116 ASP A O 1
ATOM 984 N N . PRO A 1 117 ? -1.619 1.613 -13.547 1 97.31 117 PRO A N 1
ATOM 985 C CA . PRO A 1 117 ? -0.59 1.807 -14.57 1 97.31 117 PRO A CA 1
ATOM 986 C C . PRO A 1 117 ? 0.679 1.005 -14.289 1 97.31 117 PRO A C 1
ATOM 988 O O . PRO A 1 117 ? 1.634 1.061 -15.07 1 97.31 117 PRO A O 1
ATOM 991 N N . PHE A 1 118 ? 0.701 0.211 -13.289 1 98 118 PHE A N 1
ATOM 992 C CA . PHE A 1 118 ? 2.002 -0.299 -12.867 1 98 118 PHE A CA 1
ATOM 993 C C . PHE A 1 118 ? 2.037 -1.82 -12.945 1 98 118 PHE A C 1
ATOM 995 O O . PHE A 1 118 ? 3.016 -2.402 -13.422 1 98 118 PHE A O 1
ATOM 1002 N N . LEU A 1 119 ? 1.02 -2.459 -12.523 1 97.62 119 LEU A N 1
ATOM 1003 C CA . LEU A 1 119 ? 1.082 -3.906 -12.367 1 97.62 119 LEU A CA 1
ATOM 1004 C C . LEU A 1 119 ? 0.131 -4.602 -13.336 1 97.62 119 LEU A C 1
ATOM 1006 O O . LEU A 1 119 ? 0.013 -5.832 -13.32 1 97.62 119 LEU A O 1
ATOM 1010 N N . SER A 1 120 ? -0.535 -3.846 -14.156 1 95.12 120 SER A N 1
ATOM 1011 C CA . SER A 1 120 ? -1.541 -4.379 -15.07 1 95.12 120 SER A CA 1
ATOM 1012 C C . SER A 1 120 ? -1.04 -4.379 -16.5 1 95.12 120 SER A C 1
ATOM 1014 O O . SER A 1 120 ? -0.263 -3.502 -16.891 1 95.12 120 SER A O 1
ATOM 1016 N N . PRO A 1 121 ? -1.525 -5.336 -17.359 1 94.94 121 PRO A N 1
ATOM 1017 C CA . PRO A 1 121 ? -2.283 -6.523 -16.953 1 94.94 121 PRO A CA 1
ATOM 1018 C C . PRO A 1 121 ? -1.462 -7.488 -16.094 1 94.94 121 PRO A C 1
ATOM 1020 O O . PRO A 1 121 ? -0.255 -7.633 -16.312 1 94.94 121 PRO A O 1
ATOM 1023 N N . ALA A 1 122 ? -2.131 -8.109 -15.117 1 93.38 122 ALA A N 1
ATOM 1024 C CA . ALA A 1 122 ? -1.425 -8.984 -14.188 1 93.38 122 ALA A CA 1
ATOM 1025 C C . ALA A 1 122 ? -0.674 -10.086 -14.93 1 93.38 122 ALA A C 1
ATOM 1027 O O . ALA A 1 122 ? 0.467 -10.406 -14.594 1 93.38 122 ALA A O 1
ATOM 1028 N N . ILE A 1 123 ? -1.388 -10.656 -15.789 1 90.44 123 ILE A N 1
ATOM 1029 C CA . ILE A 1 123 ? -0.755 -11.57 -16.734 1 90.44 123 ILE A CA 1
ATOM 1030 C C . ILE A 1 123 ? -0.517 -10.852 -18.062 1 90.44 123 ILE A C 1
ATOM 1032 O O . ILE A 1 123 ? -1.464 -10.398 -18.703 1 90.44 123 ILE A O 1
ATOM 1036 N N . PRO A 1 124 ? 0.686 -10.594 -18.453 1 92.12 124 PRO A N 1
ATOM 1037 C CA . PRO A 1 124 ? 1.913 -11.258 -18 1 92.12 124 PRO A CA 1
ATOM 1038 C C . PRO A 1 124 ? 2.746 -10.391 -17.062 1 92.12 124 PRO A C 1
ATOM 1040 O O . PRO A 1 124 ? 3.879 -10.742 -16.719 1 92.12 124 PRO A O 1
ATOM 1043 N N . THR A 1 125 ? 2.324 -9.297 -16.703 1 93.31 125 THR A N 1
ATOM 1044 C CA . THR A 1 125 ? 3.184 -8.328 -16.031 1 93.31 125 THR A CA 1
ATOM 1045 C C . THR A 1 125 ? 3.734 -8.914 -14.734 1 93.31 125 THR A C 1
ATOM 1047 O O . THR A 1 125 ? 4.949 -8.93 -14.523 1 93.31 125 THR A O 1
ATOM 1050 N N . VAL A 1 126 ? 2.863 -9.531 -13.914 1 92.75 126 VAL A N 1
ATOM 1051 C CA . VAL A 1 126 ? 3.32 -9.992 -12.602 1 92.75 126 VAL A CA 1
ATOM 1052 C C . VAL A 1 126 ? 3.354 -11.523 -12.578 1 92.75 126 VAL A C 1
ATOM 1054 O O . VAL A 1 126 ? 4.086 -12.117 -11.781 1 92.75 126 VAL A O 1
ATOM 1057 N N . GLU A 1 127 ? 2.572 -12.125 -13.453 1 89.06 127 GLU A N 1
ATOM 1058 C CA . GLU A 1 127 ? 2.508 -13.586 -13.547 1 89.06 127 GLU A CA 1
ATOM 1059 C C . GLU A 1 127 ? 2.715 -14.062 -14.977 1 89.06 127 GLU A C 1
ATOM 1061 O O . GLU A 1 127 ? 2.328 -13.375 -15.93 1 89.06 127 GLU A O 1
ATOM 1066 N N . ASP A 1 128 ? 3.275 -15.227 -15.062 1 88.94 128 ASP A N 1
ATOM 1067 C CA . ASP A 1 128 ? 3.443 -15.805 -16.391 1 88.94 128 ASP A CA 1
ATOM 1068 C C . ASP A 1 128 ? 2.143 -16.438 -16.891 1 88.94 128 ASP A C 1
ATOM 1070 O O . ASP A 1 128 ? 1.359 -16.969 -16.094 1 88.94 128 ASP A O 1
ATOM 1074 N N . PRO A 1 129 ? 2.037 -16.406 -18.234 1 84.88 129 PRO A N 1
ATOM 1075 C CA . PRO A 1 129 ? 0.897 -17.156 -18.781 1 84.88 129 PRO A CA 1
ATOM 1076 C C . PRO A 1 129 ? 1.028 -18.656 -18.594 1 84.88 129 PRO A C 1
ATOM 1078 O O . PRO A 1 129 ? 2.141 -19.172 -18.438 1 84.88 129 PRO A O 1
ATOM 1081 N N . TYR A 1 130 ? -0.128 -19.25 -18.578 1 78.44 130 TYR A N 1
ATOM 1082 C CA . TYR A 1 130 ? -0.124 -20.703 -18.453 1 78.44 130 TYR A CA 1
ATOM 1083 C C . TYR A 1 130 ? 0.628 -21.344 -19.625 1 78.44 130 TYR A C 1
ATOM 1085 O O . TYR A 1 130 ? 0.472 -20.938 -20.766 1 78.44 130 TYR A O 1
ATOM 1093 N N . ASP A 1 131 ? 1.59 -22.062 -19.312 1 79.56 131 ASP A N 1
ATOM 1094 C CA . ASP A 1 131 ? 2.371 -22.828 -20.281 1 79.56 131 ASP A CA 1
ATOM 1095 C C . ASP A 1 131 ? 2.316 -24.328 -19.984 1 79.56 131 ASP A C 1
ATOM 1097 O O . ASP A 1 131 ? 2.943 -24.797 -19.031 1 79.56 131 ASP A O 1
ATOM 1101 N N . PRO A 1 132 ? 1.591 -25.047 -20.734 1 75.69 132 PRO A N 1
ATOM 1102 C CA . PRO A 1 132 ? 1.444 -26.484 -20.5 1 75.69 132 PRO A CA 1
ATOM 1103 C C . PRO A 1 132 ? 2.775 -27.234 -20.547 1 75.69 132 PRO A C 1
ATOM 1105 O O . PRO A 1 132 ? 2.891 -28.328 -20.016 1 75.69 132 PRO A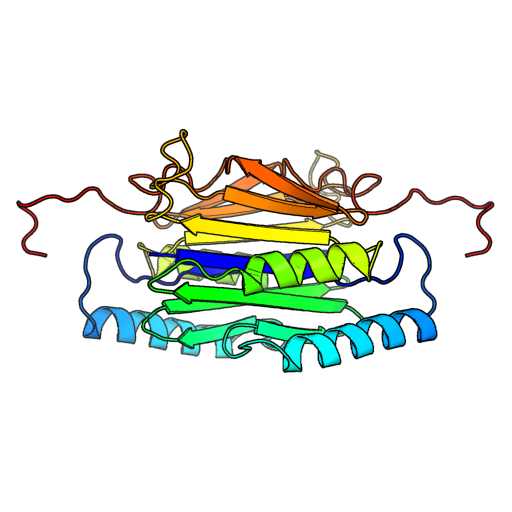 O 1
ATOM 1108 N N . SER A 1 133 ? 3.594 -26.656 -21.219 1 75 133 SER A N 1
ATOM 1109 C CA . SER A 1 133 ? 4.875 -27.344 -21.375 1 75 133 SER A CA 1
ATOM 1110 C C . SER A 1 133 ? 5.707 -27.25 -20.109 1 75 133 SER A C 1
ATOM 1112 O O . SER A 1 133 ? 6.676 -27.984 -19.938 1 75 133 SER A O 1
ATOM 1114 N N . ARG A 1 134 ? 5.215 -26.391 -19.281 1 70.31 134 ARG A N 1
ATOM 1115 C CA . ARG A 1 134 ? 5.992 -26.172 -18.062 1 70.31 134 ARG A CA 1
ATOM 1116 C C . ARG A 1 134 ? 5.629 -27.188 -16.984 1 70.31 134 ARG A C 1
ATOM 1118 O O . ARG A 1 134 ? 4.484 -27.641 -16.906 1 70.31 134 ARG A O 1
ATOM 1125 N N . GLY A 1 135 ? 6.113 -28.203 -16.859 1 58.41 135 GLY A N 1
ATOM 1126 C CA . GLY A 1 135 ? 5.883 -29.219 -15.844 1 58.41 135 GLY A CA 1
ATOM 1127 C C . GLY A 1 135 ? 5.492 -28.641 -14.5 1 58.41 135 GLY A C 1
ATOM 1128 O O . GLY A 1 135 ? 5.633 -29.297 -13.469 1 58.41 135 GLY A O 1
ATOM 1129 N N . ASP A 1 136 ? 5.176 -27.5 -14.391 1 49.94 136 ASP A N 1
ATOM 1130 C CA . ASP A 1 136 ? 4.805 -27.016 -13.062 1 49.94 136 ASP A CA 1
ATOM 1131 C C . ASP A 1 136 ? 3.289 -26.953 -12.906 1 49.94 136 ASP A C 1
ATOM 1133 O O . ASP A 1 136 ? 2.557 -26.875 -13.891 1 49.94 136 ASP A O 1
ATOM 1137 N N . MET B 1 1 ? 10.93 15.852 5.668 1 88.31 1 MET B N 1
ATOM 1138 C CA . MET B 1 1 ? 10.016 14.766 6.031 1 88.31 1 MET B CA 1
ATOM 1139 C C . MET B 1 1 ? 10.047 13.656 4.992 1 88.31 1 MET B C 1
ATOM 1141 O O . MET B 1 1 ? 10.07 13.922 3.787 1 88.31 1 MET B O 1
ATOM 1145 N N . PHE B 1 2 ? 10.258 12.484 5.477 1 91.56 2 PHE B N 1
ATOM 1146 C CA . PHE B 1 2 ? 10.312 11.273 4.664 1 91.56 2 PHE B CA 1
ATOM 1147 C C . PHE B 1 2 ? 9.156 10.336 5.008 1 91.56 2 PHE B C 1
ATOM 1149 O O . PHE B 1 2 ? 9.172 9.695 6.059 1 91.56 2 PHE B O 1
ATOM 1156 N N . GLU B 1 3 ? 8.156 10.305 4.105 1 94 3 GLU B N 1
ATOM 1157 C CA . GLU B 1 3 ? 6.957 9.5 4.305 1 94 3 GLU B CA 1
ATOM 1158 C C . GLU B 1 3 ? 6.93 8.305 3.35 1 94 3 GLU B C 1
ATOM 1160 O O . GLU B 1 3 ? 7.277 8.438 2.176 1 94 3 GLU B O 1
ATOM 1165 N N . PHE B 1 4 ? 6.586 7.129 3.9 1 95.25 4 PHE B N 1
ATOM 1166 C CA . PHE B 1 4 ? 6.574 5.949 3.045 1 95.25 4 PHE B CA 1
ATOM 1167 C C . PHE B 1 4 ? 5.402 5.039 3.391 1 95.25 4 PHE B C 1
ATOM 1169 O O . PHE B 1 4 ? 5.055 4.887 4.562 1 95.25 4 PHE B O 1
ATOM 1176 N N . HIS B 1 5 ? 4.758 4.484 2.387 1 96.56 5 HIS B N 1
ATOM 1177 C CA . HIS B 1 5 ? 3.654 3.533 2.451 1 96.56 5 HIS B CA 1
ATOM 1178 C C . HIS B 1 5 ? 3.754 2.5 1.334 1 96.56 5 HIS B C 1
ATOM 1180 O O . HIS B 1 5 ? 3.854 2.857 0.158 1 96.56 5 HIS B O 1
ATOM 1186 N N . GLY B 1 6 ? 3.73 1.258 1.672 1 97.44 6 GLY B N 1
ATOM 1187 C CA . GLY B 1 6 ? 3.85 0.292 0.591 1 97.44 6 GLY B CA 1
ATOM 1188 C C . GLY B 1 6 ? 3.49 -1.121 1.012 1 97.44 6 GLY B C 1
ATOM 1189 O O . GLY B 1 6 ? 3.33 -1.398 2.201 1 97.44 6 GLY B O 1
ATOM 1190 N N . TRP B 1 7 ? 3.305 -1.951 0.06 1 97.56 7 TRP B N 1
ATOM 1191 C CA . TRP B 1 7 ? 3.051 -3.379 0.235 1 97.56 7 TRP B CA 1
ATOM 1192 C C . TRP B 1 7 ? 3.754 -4.191 -0.847 1 97.56 7 TRP B C 1
ATOM 1194 O O . TRP B 1 7 ? 4.039 -3.68 -1.932 1 97.56 7 TRP B O 1
ATOM 1204 N N . ALA B 1 8 ? 4.031 -5.488 -0.519 1 97.88 8 ALA B N 1
ATOM 1205 C CA . ALA B 1 8 ? 4.523 -6.441 -1.511 1 97.88 8 ALA B CA 1
ATOM 1206 C C . ALA B 1 8 ? 3.967 -7.84 -1.253 1 97.88 8 ALA B C 1
ATOM 1208 O O . ALA B 1 8 ? 3.957 -8.305 -0.113 1 97.88 8 ALA B O 1
ATOM 1209 N N . ARG B 1 9 ? 3.445 -8.406 -2.285 1 96.81 9 ARG B N 1
ATOM 1210 C CA . ARG B 1 9 ? 3.193 -9.844 -2.287 1 96.81 9 ARG B CA 1
ATOM 1211 C C . ARG B 1 9 ? 4.48 -10.625 -2.531 1 96.81 9 ARG B C 1
ATOM 1213 O O . ARG B 1 9 ? 5.16 -10.406 -3.539 1 96.81 9 ARG B O 1
ATOM 1220 N N . VAL B 1 10 ? 4.75 -11.531 -1.598 1 97.25 10 VAL B N 1
ATOM 1221 C CA . VAL B 1 10 ? 6.031 -12.227 -1.653 1 97.25 10 VAL B CA 1
ATOM 1222 C C . VAL B 1 10 ? 5.84 -13.609 -2.266 1 97.25 10 VAL B C 1
ATOM 1224 O O . VAL B 1 10 ? 5.129 -14.445 -1.71 1 97.25 10 VAL B O 1
ATOM 1227 N N . GLN B 1 11 ? 6.453 -13.812 -3.383 1 95.94 11 GLN B N 1
ATOM 1228 C CA . GLN B 1 11 ? 6.426 -15.078 -4.105 1 95.94 11 GLN B CA 1
ATOM 1229 C C . GLN B 1 11 ? 7.812 -15.445 -4.629 1 95.94 11 GLN B C 1
ATOM 1231 O O . GLN B 1 11 ? 8.453 -14.641 -5.309 1 95.94 11 GLN B O 1
ATOM 1236 N N . TYR B 1 12 ? 8.219 -16.609 -4.383 1 94.5 12 TYR B N 1
ATOM 1237 C CA . TYR B 1 12 ? 9.57 -16.984 -4.758 1 94.5 12 TYR B CA 1
ATOM 1238 C C . TYR B 1 12 ? 9.703 -17.125 -6.273 1 94.5 12 TYR B C 1
ATOM 1240 O O . TYR B 1 12 ? 10.797 -17.016 -6.82 1 94.5 12 TYR B O 1
ATOM 1248 N N . HIS B 1 13 ? 8.578 -17.375 -6.961 1 91.5 13 HIS B N 1
ATOM 1249 C CA . HIS B 1 13 ? 8.57 -17.578 -8.406 1 91.5 13 HIS B CA 1
ATOM 1250 C C . HIS B 1 13 ? 7.262 -17.094 -9.023 1 91.5 13 HIS B C 1
ATOM 1252 O O . HIS B 1 13 ? 6.254 -16.969 -8.32 1 91.5 13 HIS B O 1
ATOM 1258 N N . THR B 1 14 ? 7.293 -16.859 -10.344 1 87.88 14 THR B N 1
ATOM 1259 C CA . THR B 1 14 ? 6.141 -16.281 -11.016 1 87.88 14 THR B CA 1
ATOM 1260 C C . THR B 1 14 ? 5.113 -17.344 -11.367 1 87.88 14 THR B C 1
ATOM 1262 O O . THR B 1 14 ? 3.947 -17.031 -11.617 1 87.88 14 THR B O 1
ATOM 1265 N N . HIS B 1 15 ? 5.535 -18.609 -11.391 1 82.94 15 HIS B N 1
ATOM 1266 C CA . HIS B 1 15 ? 4.59 -19.641 -11.797 1 82.94 15 HIS B CA 1
ATOM 1267 C C . HIS B 1 15 ? 4.754 -20.891 -10.945 1 82.94 15 HIS B C 1
ATOM 1269 O O . HIS B 1 15 ? 3.832 -21.703 -10.844 1 82.94 15 HIS B O 1
ATOM 1275 N N . ASN B 1 16 ? 5.914 -21.078 -10.438 1 80.94 16 ASN B N 1
ATOM 1276 C CA . ASN B 1 16 ? 6.195 -22.266 -9.648 1 80.94 16 ASN B CA 1
ATOM 1277 C C . ASN B 1 16 ? 5.527 -22.203 -8.273 1 80.94 16 ASN B C 1
ATOM 1279 O O . ASN B 1 16 ? 5.645 -21.203 -7.57 1 80.94 16 ASN B O 1
ATOM 1283 N N . THR B 1 17 ? 4.816 -23.297 -7.844 1 81.25 17 THR B N 1
ATOM 1284 C CA . THR B 1 17 ? 4.035 -23.266 -6.609 1 81.25 17 THR B CA 1
ATOM 1285 C C . THR B 1 17 ? 4.602 -24.25 -5.582 1 81.25 17 THR B C 1
ATOM 1287 O O . THR B 1 17 ? 3.875 -24.734 -4.719 1 81.25 17 THR B O 1
ATOM 1290 N N . ASP B 1 18 ? 5.859 -24.484 -5.664 1 89.94 18 ASP B N 1
ATOM 1291 C CA . ASP B 1 18 ? 6.5 -25.359 -4.684 1 89.94 18 ASP B CA 1
ATOM 1292 C C . ASP B 1 18 ? 6.453 -24.734 -3.287 1 89.94 18 ASP B C 1
ATOM 1294 O O . ASP B 1 18 ? 7.078 -23.703 -3.039 1 89.94 18 ASP B O 1
ATOM 1298 N N . SER B 1 19 ? 5.82 -25.453 -2.406 1 91.56 19 SER B N 1
ATOM 1299 C CA . SER B 1 19 ? 5.586 -24.906 -1.075 1 91.56 19 SER B CA 1
ATOM 1300 C C . SER B 1 19 ? 6.875 -24.828 -0.268 1 91.56 19 SER B C 1
ATOM 1302 O O . S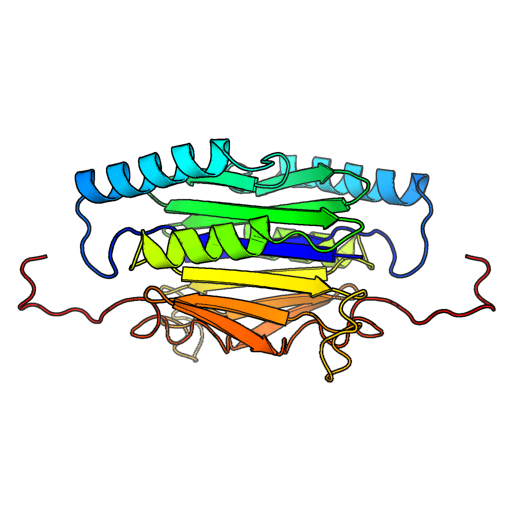ER B 1 19 ? 7.051 -23.938 0.561 1 91.56 19 SER B O 1
ATOM 1304 N N . ILE B 1 20 ? 7.746 -25.781 -0.506 1 94.62 20 ILE B N 1
ATOM 1305 C CA . ILE B 1 20 ? 9.008 -25.812 0.231 1 94.62 20 ILE B CA 1
ATOM 1306 C C . ILE B 1 20 ? 9.852 -24.594 -0.145 1 94.62 20 ILE B C 1
ATOM 1308 O O . ILE B 1 20 ? 10.375 -23.891 0.729 1 94.62 20 ILE B O 1
ATOM 1312 N N . LEU B 1 21 ? 9.93 -24.344 -1.445 1 94.62 21 LEU B N 1
ATOM 1313 C CA . LEU B 1 21 ? 10.711 -23.203 -1.919 1 94.62 21 LEU B CA 1
ATOM 1314 C C . LEU B 1 21 ? 10.07 -21.891 -1.486 1 94.62 21 LEU B C 1
ATOM 1316 O O . LEU B 1 21 ? 10.766 -20.938 -1.122 1 94.62 21 LEU B O 1
ATOM 1320 N N . GLN B 1 22 ? 8.75 -21.828 -1.487 1 95.75 22 GLN B N 1
ATOM 1321 C CA . GLN B 1 22 ? 8.039 -20.656 -1.021 1 95.75 22 GLN B CA 1
ATOM 1322 C C . GLN B 1 22 ? 8.312 -20.391 0.458 1 95.75 22 GLN B C 1
ATOM 1324 O O . GLN B 1 22 ? 8.539 -19.25 0.861 1 95.75 22 GLN B O 1
ATOM 1329 N N . ASP B 1 23 ? 8.328 -21.438 1.237 1 96.38 23 ASP B N 1
ATOM 1330 C CA . ASP B 1 23 ? 8.586 -21.297 2.668 1 96.38 23 ASP B CA 1
ATOM 1331 C C . ASP B 1 23 ? 10 -20.797 2.924 1 96.38 23 ASP B C 1
ATOM 1333 O O . ASP B 1 23 ? 10.219 -19.953 3.803 1 96.38 23 ASP B O 1
ATOM 1337 N N . ARG B 1 24 ? 10.875 -21.344 2.168 1 96.94 24 ARG B N 1
ATOM 1338 C CA . ARG B 1 24 ? 12.258 -20.891 2.316 1 96.94 24 ARG B CA 1
ATOM 1339 C C . ARG B 1 24 ? 12.398 -19.422 1.971 1 96.94 24 ARG B C 1
ATOM 1341 O O . ARG B 1 24 ? 13.086 -18.672 2.672 1 96.94 24 ARG B O 1
ATOM 1348 N N . CYS B 1 25 ? 11.758 -19.062 0.907 1 97.06 25 CYS B N 1
ATOM 1349 C CA . CYS B 1 25 ? 11.75 -17.656 0.503 1 97.06 25 CYS B CA 1
ATOM 1350 C C . CYS B 1 25 ? 11.219 -16.766 1.624 1 97.06 25 CYS B C 1
ATOM 1352 O O . CYS B 1 25 ? 11.844 -15.766 1.976 1 97.06 25 CYS B O 1
ATOM 1354 N N . TRP B 1 26 ? 10.148 -17.172 2.252 1 97.06 26 TRP B N 1
ATOM 1355 C CA . TRP B 1 26 ? 9.523 -16.422 3.34 1 97.06 26 TRP B CA 1
ATOM 1356 C C . TRP B 1 26 ? 10.453 -16.344 4.547 1 97.06 26 TRP B C 1
ATOM 1358 O O . TRP B 1 26 ? 10.641 -15.266 5.125 1 97.06 26 TRP B O 1
ATOM 1368 N N . ASP B 1 27 ? 11.055 -17.438 4.859 1 97.62 27 ASP B N 1
ATOM 1369 C CA . ASP B 1 27 ? 11.945 -17.5 6.016 1 97.62 27 ASP B CA 1
ATOM 1370 C C . ASP B 1 27 ? 13.133 -16.547 5.836 1 97.62 27 ASP B C 1
ATOM 1372 O O . ASP B 1 27 ? 13.555 -15.891 6.789 1 97.62 27 ASP B O 1
ATOM 1376 N N . ASN B 1 28 ? 13.625 -16.547 4.672 1 98 28 ASN B N 1
ATOM 1377 C CA . ASN B 1 28 ? 14.727 -15.641 4.383 1 98 28 ASN B CA 1
ATOM 1378 C C . ASN B 1 28 ? 14.32 -14.188 4.578 1 98 28 ASN B C 1
ATOM 1380 O O . ASN B 1 28 ? 15.094 -13.383 5.109 1 98 28 ASN B O 1
ATOM 1384 N N . LEU B 1 29 ? 13.148 -13.875 4.121 1 97.62 29 LEU B N 1
ATOM 1385 C CA . LEU B 1 29 ? 12.648 -12.516 4.285 1 97.62 29 LEU B CA 1
ATOM 1386 C C . LEU B 1 29 ? 12.484 -12.172 5.762 1 97.62 29 LEU B C 1
ATOM 1388 O O . LEU B 1 29 ? 12.875 -11.086 6.195 1 97.62 29 LEU B O 1
ATOM 1392 N N . VAL B 1 30 ? 11.938 -13.07 6.508 1 97.06 30 VAL B N 1
ATOM 1393 C CA . VAL B 1 30 ? 11.742 -12.859 7.941 1 97.06 30 VAL B CA 1
ATOM 1394 C C . VAL B 1 30 ? 13.086 -12.578 8.609 1 97.06 30 VAL B C 1
ATOM 1396 O O . VAL B 1 30 ? 13.203 -11.664 9.43 1 97.06 30 VAL B O 1
ATOM 1399 N N . GLU B 1 31 ? 14.078 -13.297 8.273 1 97.38 31 GLU B N 1
ATOM 1400 C CA . GLU B 1 31 ? 15.414 -13.102 8.828 1 97.38 31 GLU B CA 1
ATOM 1401 C C . GLU B 1 31 ? 15.984 -11.742 8.43 1 97.38 31 GLU B C 1
ATOM 1403 O O . GLU B 1 31 ? 16.609 -11.062 9.242 1 97.38 31 GLU B O 1
ATOM 1408 N N . TYR B 1 32 ? 15.781 -11.422 7.234 1 97.44 32 TYR B N 1
ATOM 1409 C CA . TYR B 1 32 ? 16.281 -10.133 6.77 1 97.44 32 TYR B CA 1
ATOM 1410 C C . TYR B 1 32 ? 15.625 -8.984 7.523 1 97.44 32 TYR B C 1
ATOM 1412 O O . TYR B 1 32 ? 16.297 -8.031 7.926 1 97.44 32 TYR B O 1
ATOM 1420 N N . VAL B 1 33 ? 14.289 -9.008 7.688 1 96.56 33 VAL B N 1
ATOM 1421 C CA . VAL B 1 33 ? 13.523 -7.945 8.32 1 96.56 33 VAL B CA 1
ATOM 1422 C C . VAL B 1 33 ? 14.008 -7.738 9.75 1 96.56 33 VAL B C 1
ATOM 1424 O O . VAL B 1 33 ? 13.984 -6.613 10.266 1 96.56 33 VAL B O 1
ATOM 1427 N N . LYS B 1 34 ? 14.523 -8.766 10.406 1 94.69 34 LYS B N 1
ATOM 1428 C CA . LYS B 1 34 ? 15.062 -8.656 11.758 1 94.69 34 LYS B CA 1
ATOM 1429 C C . LYS B 1 34 ? 16.297 -7.75 11.789 1 94.69 34 LYS B C 1
ATOM 1431 O O . LYS B 1 34 ? 16.688 -7.262 12.852 1 94.69 34 LYS B O 1
ATOM 1436 N N . THR B 1 35 ? 16.891 -7.555 10.695 1 93.38 35 THR B N 1
ATOM 1437 C CA . THR B 1 35 ? 18.156 -6.824 10.641 1 93.38 35 THR B CA 1
ATOM 1438 C C . THR B 1 35 ? 17.906 -5.332 10.445 1 93.38 35 THR B C 1
ATOM 1440 O O . THR B 1 35 ? 18.844 -4.527 10.523 1 93.38 35 THR B O 1
ATOM 1443 N N . ILE B 1 36 ? 16.672 -4.93 10.164 1 89.94 36 ILE B N 1
ATOM 1444 C CA . ILE B 1 36 ? 16.344 -3.525 9.93 1 89.94 36 ILE B CA 1
ATOM 1445 C C . ILE B 1 36 ? 15.406 -3.023 11.023 1 89.94 36 ILE B C 1
ATOM 1447 O O . ILE B 1 36 ? 14.859 -3.816 11.789 1 89.94 36 ILE B O 1
ATOM 1451 N N . PRO B 1 37 ? 15.398 -1.562 11.18 1 79.19 37 PRO B N 1
ATOM 1452 C CA . PRO B 1 37 ? 14.336 -1.063 12.055 1 79.19 37 PRO B CA 1
ATOM 1453 C C . PRO B 1 37 ? 12.945 -1.528 11.633 1 79.19 37 PRO B C 1
ATOM 1455 O O . PRO B 1 37 ? 12.508 -1.227 10.523 1 79.19 37 PRO B O 1
ATOM 1458 N N . ASN B 1 38 ? 12.336 -2.24 12.414 1 75.19 38 ASN B N 1
ATOM 1459 C CA . ASN B 1 38 ? 11.211 -2.992 11.875 1 75.19 38 ASN B CA 1
ATOM 1460 C C . ASN B 1 38 ? 9.891 -2.562 12.516 1 75.19 38 ASN B C 1
ATOM 1462 O O . ASN B 1 38 ? 8.844 -3.162 12.266 1 75.19 38 ASN B O 1
ATOM 1466 N N . GLU B 1 39 ? 9.977 -1.509 13.273 1 82.94 39 GLU B N 1
ATOM 1467 C CA . GLU B 1 39 ? 8.727 -1.112 13.914 1 82.94 39 GLU B CA 1
ATOM 1468 C C . GLU B 1 39 ? 7.688 -0.68 12.883 1 82.94 39 GLU B C 1
ATOM 1470 O O . GLU B 1 39 ? 6.484 -0.697 13.156 1 82.94 39 GLU B O 1
ATOM 1475 N N . LEU B 1 40 ? 8.266 -0.472 11.75 1 88.06 40 LEU B N 1
ATOM 1476 C CA . LEU B 1 40 ? 7.375 0.077 10.727 1 88.06 40 LEU B CA 1
ATOM 1477 C C . LEU B 1 40 ? 7.141 -0.933 9.609 1 88.06 40 LEU B C 1
ATOM 1479 O O . LEU B 1 40 ? 6.555 -0.599 8.578 1 88.06 40 LEU B O 1
ATOM 1483 N N . VAL B 1 41 ? 7.594 -2.152 9.797 1 92.94 41 VAL B N 1
ATOM 1484 C CA . VAL B 1 41 ? 7.43 -3.229 8.828 1 92.94 41 VAL B CA 1
ATOM 1485 C C . VAL B 1 41 ? 6.504 -4.301 9.398 1 92.94 41 VAL B C 1
ATOM 1487 O O . VAL B 1 41 ? 6.648 -4.707 10.555 1 92.94 41 VAL B O 1
ATOM 1490 N N . SER B 1 42 ? 5.535 -4.75 8.664 1 92.25 42 SER B N 1
ATOM 1491 C CA . SER B 1 42 ? 4.637 -5.832 9.055 1 92.25 42 SER B CA 1
ATOM 1492 C C . SER B 1 42 ? 4.695 -6.992 8.07 1 92.25 42 SER B C 1
ATOM 1494 O O . SER B 1 42 ? 4.656 -6.781 6.855 1 92.25 42 SER B O 1
ATOM 1496 N N . LEU B 1 43 ? 4.918 -8.172 8.641 1 93.62 43 LEU B N 1
ATOM 1497 C CA . LEU B 1 43 ? 4.875 -9.406 7.863 1 93.62 43 LEU B CA 1
ATOM 1498 C C . LEU B 1 43 ? 3.584 -10.172 8.125 1 93.62 43 LEU B C 1
ATOM 1500 O O . LEU B 1 43 ? 3.162 -10.305 9.273 1 93.62 43 LEU B O 1
ATOM 1504 N N . ASN B 1 44 ? 2.938 -10.562 7.062 1 92.19 44 ASN B N 1
ATOM 1505 C CA . ASN B 1 44 ? 1.685 -11.289 7.215 1 92.19 44 ASN B CA 1
ATOM 1506 C C . ASN B 1 44 ? 1.632 -12.508 6.297 1 92.19 44 ASN B C 1
ATOM 1508 O O . ASN B 1 44 ? 1.883 -12.398 5.098 1 92.19 44 ASN B O 1
ATOM 1512 N N . ARG B 1 45 ? 1.438 -13.633 6.902 1 90.75 45 ARG B N 1
ATOM 1513 C CA . ARG B 1 45 ? 1.181 -14.875 6.18 1 90.75 45 ARG B CA 1
ATOM 1514 C C . ARG B 1 45 ? -0.213 -15.406 6.488 1 90.75 45 ARG B C 1
ATOM 1516 O O . ARG B 1 45 ? -0.513 -15.75 7.637 1 90.75 45 ARG B O 1
ATOM 1523 N N . TYR B 1 46 ? -1.074 -15.336 5.48 1 86.56 46 TYR B N 1
ATOM 1524 C CA . TYR B 1 46 ? -2.439 -15.812 5.664 1 86.56 46 TYR B CA 1
ATOM 1525 C C . TYR B 1 46 ? -2.949 -16.516 4.41 1 86.56 46 TYR B C 1
ATOM 1527 O O . TYR B 1 46 ? -2.996 -15.906 3.334 1 86.56 46 TYR B O 1
ATOM 1535 N N . ASN B 1 47 ? -3.387 -17.75 4.543 1 81.56 47 ASN B N 1
ATOM 1536 C CA . ASN B 1 47 ? -3.922 -18.547 3.449 1 81.56 47 ASN B CA 1
ATOM 1537 C C . ASN B 1 47 ? -3 -18.531 2.234 1 81.56 47 ASN B C 1
ATOM 1539 O O . ASN B 1 47 ? -3.443 -18.25 1.117 1 81.56 47 ASN B O 1
ATOM 1543 N N . MET B 1 48 ? -1.756 -18.641 2.473 1 78.94 48 MET B N 1
ATOM 1544 C CA . MET B 1 48 ? -0.72 -18.781 1.455 1 78.94 48 MET B CA 1
ATOM 1545 C C . MET B 1 48 ? -0.433 -17.453 0.77 1 78.94 48 MET B C 1
ATOM 1547 O O . MET B 1 48 ? 0.121 -17.422 -0.33 1 78.94 48 MET B O 1
ATOM 1551 N N . CYS B 1 49 ? -0.928 -16.438 1.378 1 86 49 CYS B N 1
ATOM 1552 C CA . CYS B 1 49 ? -0.604 -15.102 0.897 1 86 49 CYS B CA 1
ATOM 1553 C C . CYS B 1 49 ? 0.443 -14.438 1.786 1 86 49 CYS B C 1
ATOM 1555 O O . CYS B 1 49 ? 0.119 -1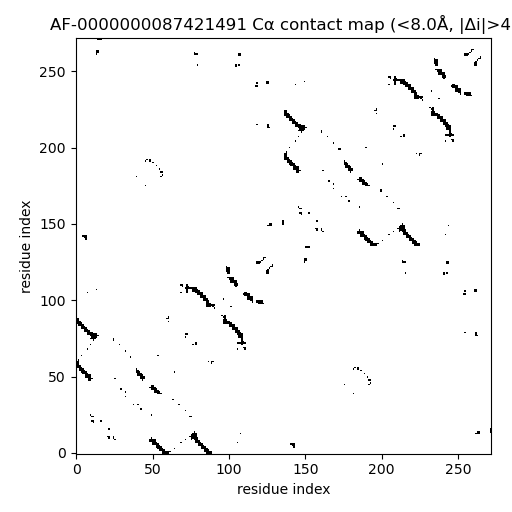3.93 2.861 1 86 49 CYS B O 1
ATOM 1557 N N . ASP B 1 50 ? 1.687 -14.578 1.317 1 94.62 50 ASP B N 1
ATOM 1558 C CA . ASP B 1 50 ? 2.795 -13.938 2.014 1 94.62 50 ASP B CA 1
ATOM 1559 C C . ASP B 1 50 ? 2.928 -12.477 1.602 1 94.62 50 ASP B C 1
ATOM 1561 O O . ASP B 1 50 ? 3.047 -12.164 0.413 1 94.62 50 ASP B O 1
ATOM 1565 N N . SER B 1 51 ? 2.914 -11.625 2.623 1 95.25 51 SER B N 1
ATOM 1566 C CA . SER B 1 51 ? 2.938 -10.211 2.264 1 95.25 51 SER B CA 1
ATOM 1567 C C . SER B 1 51 ? 3.734 -9.398 3.277 1 95.25 51 SER B C 1
ATOM 1569 O O . SER B 1 51 ? 3.896 -9.812 4.426 1 95.25 51 SER B O 1
ATOM 1571 N N . VAL B 1 52 ? 4.246 -8.328 2.793 1 95.5 52 VAL B N 1
ATOM 1572 C CA . VAL B 1 52 ? 4.945 -7.352 3.623 1 95.5 52 VAL B CA 1
ATOM 1573 C C . VAL B 1 52 ? 4.309 -5.977 3.451 1 95.5 52 VAL B C 1
ATOM 1575 O O . VAL B 1 52 ? 3.92 -5.598 2.344 1 95.5 52 VAL B O 1
ATOM 1578 N N . PHE B 1 53 ? 4.219 -5.195 4.613 1 94.25 53 PHE B N 1
ATOM 1579 C CA . PHE B 1 53 ? 3.758 -3.811 4.605 1 94.25 53 PHE B CA 1
ATOM 1580 C C . PHE B 1 53 ? 4.754 -2.904 5.316 1 94.25 53 PHE B C 1
ATOM 1582 O O . PHE B 1 53 ? 5.363 -3.299 6.312 1 94.25 53 PHE B O 1
ATOM 1589 N N . VAL B 1 54 ? 4.844 -1.757 4.758 1 94.19 54 VAL B N 1
ATOM 1590 C CA . VAL B 1 54 ? 5.66 -0.746 5.418 1 94.19 54 VAL B CA 1
ATOM 1591 C C . VAL B 1 54 ? 4.906 0.582 5.461 1 94.19 54 VAL B C 1
ATOM 1593 O O . VAL B 1 54 ? 4.215 0.94 4.508 1 94.19 54 VAL B O 1
ATOM 1596 N N . ASN B 1 55 ? 4.961 1.186 6.539 1 92.19 55 ASN B N 1
ATOM 1597 C CA . ASN B 1 55 ? 4.336 2.492 6.695 1 92.19 55 ASN B CA 1
ATOM 1598 C C . ASN B 1 55 ? 5.031 3.32 7.773 1 92.19 55 ASN B C 1
ATOM 1600 O O . ASN B 1 55 ? 5.355 2.807 8.844 1 92.19 55 ASN B O 1
ATOM 1604 N N . GLY B 1 56 ? 5.211 4.594 7.371 1 91.12 56 GLY B N 1
ATOM 1605 C CA . GLY B 1 56 ? 5.77 5.445 8.406 1 91.12 56 GLY B CA 1
ATOM 1606 C C . GLY B 1 56 ? 6.266 6.777 7.887 1 91.12 56 GLY B C 1
ATOM 1607 O O . GLY B 1 56 ? 6.016 7.129 6.73 1 91.12 56 GLY B O 1
ATOM 1608 N N . GLN B 1 57 ? 6.719 7.484 8.812 1 90.06 57 GLN B N 1
ATOM 1609 C CA . GLN B 1 57 ? 7.309 8.789 8.523 1 90.06 57 GLN B CA 1
ATOM 1610 C C . GLN B 1 57 ? 8.555 9.023 9.367 1 90.06 57 GLN B C 1
ATOM 1612 O O . GLN B 1 57 ? 8.594 8.664 10.547 1 90.06 57 GLN B O 1
ATOM 1617 N N . HIS B 1 58 ? 9.594 9.398 8.688 1 89.06 58 HIS B N 1
ATOM 1618 C CA . HIS B 1 58 ? 10.82 9.828 9.359 1 89.06 58 HIS B CA 1
ATOM 1619 C C . HIS B 1 58 ? 11.102 11.305 9.086 1 89.06 58 HIS B C 1
ATOM 1621 O O . HIS B 1 58 ? 10.594 11.875 8.117 1 89.06 58 HIS B O 1
ATOM 1627 N N . ASN B 1 59 ? 11.875 11.836 10.016 1 88.06 59 ASN B N 1
ATOM 1628 C CA . ASN B 1 59 ? 12.289 13.219 9.797 1 88.06 59 ASN B CA 1
ATOM 1629 C C . ASN B 1 59 ? 13.266 13.328 8.633 1 88.06 59 ASN B C 1
ATOM 1631 O O . ASN B 1 59 ? 13.289 14.344 7.926 1 88.06 59 ASN B O 1
ATOM 1635 N N . HIS B 1 60 ? 14.039 12.32 8.453 1 87.5 60 HIS B N 1
ATOM 1636 C CA . HIS B 1 60 ? 15.039 12.289 7.391 1 87.5 60 HIS B CA 1
ATOM 1637 C C . HIS B 1 60 ? 14.898 11.031 6.543 1 87.5 60 HIS B C 1
ATOM 1639 O O . HIS B 1 60 ? 14.336 10.031 6.996 1 87.5 60 HIS B O 1
ATOM 1645 N N . ARG B 1 61 ? 15.391 11.211 5.41 1 86.56 61 ARG B N 1
ATOM 1646 C CA . ARG B 1 61 ? 15.352 10.086 4.477 1 86.56 61 ARG B CA 1
ATOM 1647 C C . ARG B 1 61 ? 15.992 8.844 5.086 1 86.56 61 ARG B C 1
ATOM 1649 O O . ARG B 1 61 ? 17.031 8.938 5.73 1 86.56 61 ARG B O 1
ATOM 1656 N N . SER B 1 62 ? 15.312 7.719 4.938 1 86.81 62 SER B N 1
ATOM 1657 C CA . SER B 1 62 ? 15.805 6.426 5.406 1 86.81 62 SER B CA 1
ATOM 1658 C C . SER B 1 62 ? 15.828 5.402 4.277 1 86.81 62 SER B C 1
ATOM 1660 O O . SER B 1 62 ? 14.781 5.008 3.768 1 86.81 62 SER B O 1
ATOM 1662 N N . GLU B 1 63 ? 16.953 4.828 4.039 1 91.25 63 GLU B N 1
ATOM 1663 C CA . GLU B 1 63 ? 17.156 4.004 2.852 1 91.25 63 GLU B CA 1
ATOM 1664 C C . GLU B 1 63 ? 16.625 2.59 3.062 1 91.25 63 GLU B C 1
ATOM 1666 O O . GLU B 1 63 ? 16.391 1.858 2.098 1 91.25 63 GLU B O 1
ATOM 1671 N N . TYR B 1 64 ? 16.453 2.211 4.34 1 93.62 64 TYR B N 1
ATOM 1672 C CA . TYR B 1 64 ? 16.094 0.824 4.621 1 93.62 64 TYR B CA 1
ATOM 1673 C C . TYR B 1 64 ? 14.781 0.449 3.945 1 93.62 64 TYR B C 1
ATOM 1675 O O . TYR B 1 64 ? 14.555 -0.72 3.625 1 93.62 64 TYR B O 1
ATOM 1683 N N . VAL B 1 65 ? 13.977 1.392 3.732 1 93.75 65 VAL B N 1
ATOM 1684 C CA . VAL B 1 65 ? 12.672 1.133 3.135 1 93.75 65 VAL B CA 1
ATOM 1685 C C . VAL B 1 65 ? 12.844 0.674 1.689 1 93.75 65 VAL B C 1
ATOM 1687 O O . VAL B 1 65 ? 12.312 -0.364 1.292 1 93.75 65 VAL B O 1
ATOM 1690 N N . ILE B 1 66 ? 13.594 1.463 0.951 1 96 66 ILE B N 1
ATOM 1691 C CA . ILE B 1 66 ? 13.852 1.12 -0.444 1 96 66 ILE B CA 1
ATOM 1692 C C . ILE B 1 66 ? 14.695 -0.148 -0.519 1 96 66 ILE B C 1
ATOM 1694 O O . ILE B 1 66 ? 14.469 -1.006 -1.374 1 96 66 ILE B O 1
ATOM 1698 N N . GLU B 1 67 ? 15.594 -0.3 0.391 1 97.19 67 GLU B N 1
ATOM 1699 C CA . GLU B 1 67 ? 16.469 -1.472 0.445 1 97.19 67 GLU B CA 1
ATOM 1700 C C . GLU B 1 67 ? 15.664 -2.744 0.701 1 97.19 67 GLU B C 1
ATOM 1702 O O . GLU B 1 67 ? 15.992 -3.809 0.172 1 97.19 67 GLU B O 1
ATOM 1707 N N . LEU B 1 68 ? 14.688 -2.639 1.522 1 97.56 68 LEU B N 1
ATOM 1708 C CA . LEU B 1 68 ? 13.82 -3.785 1.767 1 97.56 68 LEU B CA 1
ATOM 1709 C C . LEU B 1 68 ? 13.156 -4.25 0.474 1 97.56 68 LEU B C 1
ATOM 1711 O O . LEU B 1 68 ? 13.188 -5.441 0.153 1 97.56 68 LEU B O 1
ATOM 1715 N N . PHE B 1 69 ? 12.656 -3.363 -0.29 1 98.38 69 PHE B N 1
ATOM 1716 C CA . PHE B 1 69 ? 12 -3.725 -1.538 1 98.38 69 PHE B CA 1
ATOM 1717 C C . PHE B 1 69 ? 13.008 -4.219 -2.564 1 98.38 69 PHE B C 1
ATOM 1719 O O . PHE B 1 69 ? 12.711 -5.121 -3.352 1 98.38 69 PHE B O 1
ATOM 1726 N N . GLN B 1 70 ? 14.148 -3.613 -2.516 1 98.56 70 GLN B N 1
ATOM 1727 C CA . GLN B 1 70 ? 15.211 -4.102 -3.393 1 98.56 70 GLN B CA 1
ATOM 1728 C C . GLN B 1 70 ? 15.609 -5.527 -3.027 1 98.56 70 GLN B C 1
ATOM 1730 O O . GLN B 1 70 ? 15.844 -6.359 -3.908 1 98.56 70 GLN B O 1
ATOM 1735 N N . TRP B 1 71 ? 15.742 -5.734 -1.789 1 98.44 71 TRP B N 1
ATOM 1736 C CA . TRP B 1 71 ? 16.062 -7.086 -1.339 1 98.44 71 TRP B CA 1
ATOM 1737 C C . TRP B 1 71 ? 15.023 -8.086 -1.845 1 98.44 71 TRP B C 1
ATOM 1739 O O . TRP B 1 71 ? 15.375 -9.172 -2.305 1 98.44 71 TRP B O 1
ATOM 1749 N N . ILE B 1 72 ? 13.766 -7.738 -1.739 1 98.38 72 ILE B N 1
ATOM 1750 C CA . ILE B 1 72 ? 12.688 -8.609 -2.211 1 98.38 72 ILE B CA 1
ATOM 1751 C C . ILE B 1 72 ? 12.836 -8.828 -3.715 1 98.38 72 ILE B C 1
ATOM 1753 O O . ILE B 1 72 ? 12.695 -9.961 -4.195 1 98.38 72 ILE B O 1
ATOM 1757 N N . ALA B 1 73 ? 13.141 -7.793 -4.414 1 98.31 73 ALA B N 1
ATOM 1758 C CA . ALA B 1 73 ? 13.352 -7.914 -5.855 1 98.31 73 ALA B CA 1
ATOM 1759 C C . ALA B 1 73 ? 14.445 -8.93 -6.164 1 98.31 73 ALA B C 1
ATOM 1761 O O . ALA B 1 73 ? 14.297 -9.766 -7.062 1 98.31 73 ALA B O 1
ATOM 1762 N N . ASP B 1 74 ? 15.414 -8.914 -5.379 1 98.25 74 ASP B N 1
ATOM 1763 C CA . ASP B 1 74 ? 16.609 -9.711 -5.641 1 98.25 74 ASP B CA 1
ATOM 1764 C C . ASP B 1 74 ? 16.406 -11.164 -5.211 1 98.25 74 ASP B C 1
ATOM 1766 O O . ASP B 1 74 ? 17.031 -12.078 -5.754 1 98.25 74 ASP B O 1
ATOM 1770 N N . ASN B 1 75 ? 15.547 -11.383 -4.289 1 97.88 75 ASN B N 1
ATOM 1771 C CA . ASN B 1 75 ? 15.523 -12.695 -3.648 1 97.88 75 ASN B CA 1
ATOM 1772 C C . ASN B 1 75 ? 14.195 -13.406 -3.875 1 97.88 75 ASN B C 1
ATOM 1774 O O . ASN B 1 75 ? 14.039 -14.578 -3.521 1 97.88 75 ASN B O 1
ATOM 1778 N N . SER B 1 76 ? 13.234 -12.773 -4.395 1 96.94 76 SER B N 1
ATOM 1779 C CA . SER B 1 76 ? 11.906 -13.32 -4.641 1 96.94 76 SER B CA 1
ATOM 1780 C C . SER B 1 76 ? 11.352 -12.844 -5.98 1 96.94 76 SER B C 1
ATOM 1782 O O . SER B 1 76 ? 10.477 -11.977 -6.02 1 96.94 76 SER B O 1
ATOM 1784 N N . LEU B 1 77 ? 11.711 -13.516 -7.004 1 95.31 77 LEU B N 1
ATOM 1785 C CA . LEU B 1 77 ? 11.5 -13.086 -8.383 1 95.31 77 LEU B CA 1
ATOM 1786 C C . LEU B 1 77 ? 10.008 -12.953 -8.688 1 95.31 77 LEU B C 1
ATOM 1788 O O . LEU B 1 77 ? 9.609 -12.125 -9.5 1 95.31 77 LEU B O 1
ATOM 1792 N N . GLY B 1 78 ? 9.227 -13.75 -8.062 1 96.25 78 GLY B N 1
ATOM 1793 C CA . GLY B 1 78 ? 7.797 -13.758 -8.352 1 96.25 78 GLY B CA 1
ATOM 1794 C C . GLY B 1 78 ? 7.035 -12.68 -7.602 1 96.25 78 GLY B C 1
ATOM 1795 O O . GLY B 1 78 ? 5.824 -12.539 -7.773 1 96.25 78 GLY B O 1
ATOM 1796 N N . SER B 1 79 ? 7.742 -11.883 -6.805 1 97.62 79 SER B N 1
ATOM 1797 C CA . SER B 1 79 ? 7.086 -10.891 -5.953 1 97.62 79 SER B CA 1
ATOM 1798 C C . SER B 1 79 ? 6.73 -9.633 -6.734 1 97.62 79 SER B C 1
ATOM 1800 O O . SER B 1 79 ? 7.355 -9.336 -7.754 1 97.62 79 SER B O 1
ATOM 1802 N N . TYR B 1 80 ? 5.68 -8.961 -6.285 1 98.31 80 TYR B N 1
ATOM 1803 C CA . TYR B 1 80 ? 5.293 -7.66 -6.824 1 98.31 80 TYR B CA 1
ATOM 1804 C C . TYR B 1 80 ? 4.68 -6.781 -5.742 1 98.31 80 TYR B C 1
ATOM 1806 O O . TYR B 1 80 ? 4.238 -7.277 -4.707 1 98.31 80 TYR B O 1
ATOM 1814 N N . GLY B 1 81 ? 4.746 -5.484 -5.98 1 98.38 81 GLY B N 1
ATOM 1815 C CA . GLY B 1 81 ? 4.25 -4.551 -4.98 1 98.38 81 GLY B CA 1
ATOM 1816 C C . GLY B 1 81 ? 4.449 -3.1 -5.363 1 98.38 81 GLY B C 1
ATOM 1817 O O . GLY B 1 81 ? 4.988 -2.803 -6.43 1 98.38 81 GLY B O 1
ATOM 1818 N N . ILE B 1 82 ? 3.902 -2.246 -4.5 1 98.75 82 ILE B N 1
ATOM 1819 C CA . ILE B 1 82 ? 3.926 -0.805 -4.727 1 98.75 82 ILE B CA 1
ATOM 1820 C C . ILE B 1 82 ? 4.371 -0.09 -3.451 1 98.75 82 ILE B C 1
ATOM 1822 O O . ILE B 1 82 ? 3.859 -0.367 -2.365 1 98.75 82 ILE B O 1
ATOM 1826 N N . LEU B 1 83 ? 5.352 0.775 -3.637 1 98.38 83 LEU B N 1
ATOM 1827 C CA . LEU B 1 83 ? 5.852 1.604 -2.543 1 98.38 83 LEU B CA 1
ATOM 1828 C C . LEU B 1 83 ? 5.738 3.084 -2.889 1 98.38 83 LEU B C 1
ATOM 1830 O O . LEU B 1 83 ? 6.242 3.523 -3.928 1 98.38 83 LEU B O 1
ATOM 1834 N N . TYR B 1 84 ? 5.02 3.814 -2.092 1 97.88 84 TYR B N 1
ATOM 1835 C CA . TYR B 1 84 ? 4.918 5.266 -2.209 1 97.88 84 TYR B CA 1
ATOM 1836 C C . TYR B 1 84 ? 5.898 5.957 -1.267 1 97.88 84 TYR B C 1
ATOM 1838 O O . TYR B 1 84 ? 5.934 5.656 -0.071 1 97.88 84 TYR B O 1
ATOM 1846 N N . ILE B 1 85 ? 6.648 6.926 -1.789 1 96.19 85 ILE B N 1
ATOM 1847 C CA . ILE B 1 85 ? 7.559 7.703 -0.955 1 96.19 85 ILE B CA 1
ATOM 1848 C C . ILE B 1 85 ? 7.398 9.188 -1.264 1 96.19 85 ILE B C 1
ATOM 1850 O O . ILE B 1 85 ? 7.352 9.586 -2.43 1 96.19 85 ILE B O 1
ATOM 1854 N N . ARG B 1 86 ? 7.238 9.922 -0.288 1 94.06 86 ARG B N 1
ATOM 1855 C CA . ARG B 1 86 ? 7.309 11.375 -0.383 1 94.06 86 ARG B CA 1
ATOM 1856 C C . ARG B 1 86 ? 8.469 11.922 0.438 1 94.06 86 ARG B C 1
ATOM 1858 O O . ARG B 1 86 ? 8.508 11.75 1.658 1 94.06 86 ARG B O 1
ATOM 1865 N N . ASP B 1 87 ? 9.359 12.492 -0.26 1 91.12 87 ASP B N 1
ATOM 1866 C CA . ASP B 1 87 ? 10.562 13.039 0.366 1 91.12 87 ASP B CA 1
ATOM 1867 C C . ASP B 1 87 ? 10.68 14.539 0.112 1 91.12 87 ASP B C 1
ATOM 1869 O O . ASP B 1 87 ? 11.07 14.961 -0.979 1 91.12 87 ASP B O 1
ATOM 1873 N N . ASP B 1 88 ? 10.359 15.312 1.093 1 82.75 88 ASP B N 1
ATOM 1874 C CA . ASP B 1 88 ? 10.367 16.75 0.907 1 82.75 88 ASP B CA 1
ATOM 1875 C C . ASP B 1 88 ? 11.766 17.328 1.139 1 82.75 88 ASP B C 1
ATOM 1877 O O . ASP B 1 88 ? 12.008 18.516 0.914 1 82.75 88 ASP B O 1
ATOM 1881 N N . GLU B 1 89 ? 12.648 16.594 1.617 1 77.25 89 GLU B N 1
ATOM 1882 C CA . GLU B 1 89 ? 14.008 17.078 1.868 1 77.25 89 GLU B CA 1
ATOM 1883 C C . GLU B 1 89 ? 14.922 16.781 0.685 1 77.25 89 GLU B C 1
ATOM 1885 O O . GLU B 1 89 ? 16.078 17.188 0.671 1 77.25 89 GLU B O 1
ATOM 1890 N N . ASP B 1 90 ? 14.406 15.977 -0.181 1 61.97 90 ASP B N 1
ATOM 1891 C CA . ASP B 1 90 ? 15.289 15.594 -1.276 1 61.97 90 ASP B CA 1
ATOM 1892 C C . ASP B 1 90 ? 15.555 16.766 -2.209 1 61.97 90 ASP B C 1
ATOM 1894 O O . ASP B 1 90 ? 14.82 16.984 -3.178 1 61.97 90 ASP B O 1
ATOM 1898 N N . HIS B 1 91 ? 16.469 17.531 -1.802 1 61 91 HIS B N 1
ATOM 1899 C CA . HIS B 1 91 ? 16.859 18.688 -2.6 1 61 91 HIS B CA 1
ATOM 1900 C C . HIS B 1 91 ? 17.766 18.281 -3.758 1 61 91 HIS B C 1
ATOM 1902 O O . HIS B 1 91 ? 18.062 19.109 -4.633 1 61 91 HIS B O 1
ATOM 1908 N N . SER B 1 92 ? 18.328 17.234 -3.553 1 54.22 92 SER B N 1
ATOM 1909 C CA . SER B 1 92 ? 19.375 16.891 -4.504 1 54.22 92 SER B CA 1
ATOM 1910 C C . SER B 1 92 ? 18.797 16.594 -5.887 1 54.22 92 SER B C 1
ATOM 1912 O O . SER B 1 92 ? 19.516 16.578 -6.879 1 54.22 92 SER B O 1
ATOM 1914 N N . ARG B 1 93 ? 17.516 16.109 -5.746 1 52.81 93 ARG B N 1
ATOM 1915 C CA . ARG B 1 93 ? 17.078 15.727 -7.086 1 52.81 93 ARG B CA 1
ATOM 1916 C C . ARG B 1 93 ? 16.625 16.953 -7.879 1 52.81 93 ARG B C 1
ATOM 1918 O O . ARG B 1 93 ? 16.188 17.938 -7.293 1 52.81 93 ARG B O 1
ATOM 1925 N N . LEU B 1 94 ? 17.359 17.297 -8.828 1 50.78 94 LEU B N 1
ATOM 1926 C CA . LEU B 1 94 ? 17.062 18.375 -9.773 1 50.78 94 LEU B CA 1
ATOM 1927 C C . LEU B 1 94 ? 15.555 18.609 -9.875 1 50.78 94 LEU B C 1
ATOM 1929 O O . LEU B 1 94 ? 15.117 19.688 -10.273 1 50.78 94 LEU B O 1
ATOM 1933 N N . SER B 1 95 ? 14.844 17.516 -9.875 1 53.12 95 SER B N 1
ATOM 1934 C CA . SER B 1 95 ? 13.406 17.641 -10.086 1 53.12 95 SER B CA 1
ATOM 1935 C C . SER B 1 95 ? 12.672 17.828 -8.758 1 53.12 95 SER B C 1
ATOM 1937 O O . SER B 1 95 ? 13.117 17.344 -7.719 1 53.12 95 SER B O 1
ATOM 1939 N N . ASP B 1 96 ? 12.062 18.906 -8.477 1 59.56 96 ASP B N 1
ATOM 1940 C CA . ASP B 1 96 ? 11.305 19.359 -7.316 1 59.56 96 ASP B CA 1
ATOM 1941 C C . ASP B 1 96 ? 10.273 18.312 -6.898 1 59.56 96 ASP B C 1
ATOM 1943 O O . ASP B 1 96 ? 9.078 18.469 -7.188 1 59.56 96 ASP B O 1
ATOM 1947 N N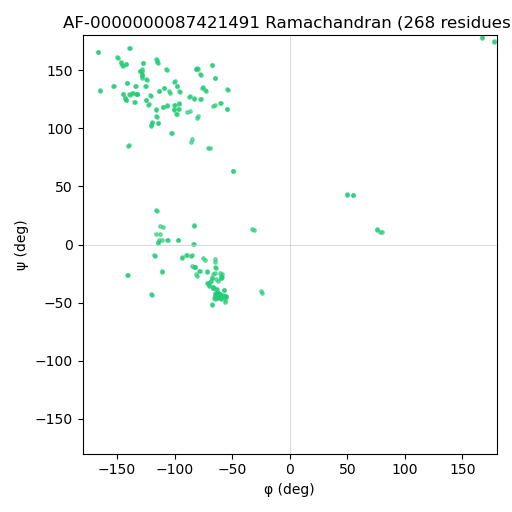 . PHE B 1 97 ? 10.727 17.141 -6.492 1 69.56 97 PHE B N 1
ATOM 1948 C CA . PHE B 1 97 ? 9.773 16.125 -6.082 1 69.56 97 PHE B CA 1
ATOM 1949 C C . PHE B 1 97 ? 9.344 16.328 -4.637 1 69.56 97 PHE B C 1
ATOM 1951 O O . PHE B 1 97 ? 8.773 15.422 -4.016 1 69.56 97 PHE B O 1
ATOM 1958 N N . GLU B 1 98 ? 9.602 17.484 -4.18 1 80.75 98 GLU B N 1
ATOM 1959 C CA . GLU B 1 98 ? 9.344 17.734 -2.764 1 80.75 98 GLU B CA 1
ATOM 1960 C C . GLU B 1 98 ? 7.855 17.641 -2.449 1 80.75 98 GLU B C 1
ATOM 1962 O O . GLU B 1 98 ? 7.473 17.25 -1.348 1 80.75 98 GLU B O 1
ATOM 1967 N N . ASN B 1 99 ? 7.133 17.859 -3.432 1 89.88 99 ASN B N 1
ATOM 1968 C CA . ASN B 1 99 ? 5.691 17.891 -3.189 1 89.88 99 ASN B CA 1
ATOM 1969 C C . ASN B 1 99 ? 4.988 16.719 -3.852 1 89.88 99 ASN B C 1
ATOM 1971 O O . ASN B 1 99 ? 3.771 16.734 -4.031 1 89.88 99 ASN B O 1
ATOM 1975 N N . CYS B 1 100 ? 5.836 15.711 -4.227 1 93.25 100 CYS B N 1
ATOM 1976 C CA . CYS B 1 100 ? 5.223 14.602 -4.953 1 93.25 100 CYS B CA 1
ATOM 1977 C C . CYS B 1 100 ? 5.578 13.266 -4.312 1 93.25 100 CYS B C 1
ATOM 1979 O O . CYS B 1 100 ? 6.684 13.094 -3.803 1 93.25 100 CYS B O 1
ATOM 1981 N N . PHE B 1 101 ? 4.637 12.391 -4.398 1 95.88 101 PHE B N 1
ATOM 1982 C CA . PHE B 1 101 ? 4.957 10.992 -4.148 1 95.88 101 PHE B CA 1
ATOM 1983 C C . PHE B 1 101 ? 5.68 10.383 -5.344 1 95.88 101 PHE B C 1
ATOM 1985 O O . PHE B 1 101 ? 5.332 10.656 -6.492 1 95.88 101 PHE B O 1
ATOM 1992 N N . ARG B 1 102 ? 6.68 9.695 -5.043 1 96.12 102 ARG B N 1
ATOM 1993 C CA . ARG B 1 102 ? 7.27 8.789 -6.027 1 96.12 102 ARG B CA 1
ATOM 1994 C C . ARG B 1 102 ? 6.824 7.355 -5.793 1 96.12 102 ARG B C 1
ATOM 1996 O O . ARG B 1 102 ? 6.754 6.898 -4.648 1 96.12 102 ARG B O 1
ATOM 2003 N N . VAL B 1 103 ? 6.57 6.652 -6.93 1 98 103 VAL B N 1
ATOM 2004 C CA . VAL B 1 103 ? 6.082 5.281 -6.84 1 98 103 VAL B CA 1
ATOM 2005 C C . VAL B 1 103 ? 7.191 4.309 -7.223 1 98 103 VAL B C 1
ATOM 2007 O O . VAL B 1 103 ? 7.75 4.391 -8.32 1 98 103 VAL B O 1
ATOM 2010 N N . TRP B 1 104 ? 7.516 3.484 -6.301 1 98.31 104 TRP B N 1
ATOM 2011 C CA . TRP B 1 104 ? 8.445 2.396 -6.582 1 98.31 104 TRP B CA 1
ATOM 2012 C C . TRP B 1 104 ? 7.695 1.103 -6.883 1 98.31 104 TRP B C 1
ATOM 2014 O O . TRP B 1 104 ? 6.992 0.571 -6.02 1 98.31 104 TRP B O 1
ATOM 2024 N N . ARG B 1 105 ? 7.879 0.658 -8.086 1 98.75 105 ARG B N 1
ATOM 2025 C CA . ARG B 1 105 ? 7.223 -0.552 -8.57 1 98.75 105 ARG B CA 1
ATOM 2026 C C . ARG B 1 105 ? 8.141 -1.762 -8.445 1 98.75 105 ARG B C 1
ATOM 2028 O O . ARG B 1 105 ? 9.25 -1.764 -8.984 1 98.75 105 ARG B O 1
ATOM 2035 N N . LEU B 1 106 ? 7.691 -2.717 -7.73 1 98.62 106 LEU B N 1
ATOM 2036 C CA . LEU B 1 106 ? 8.367 -4.008 -7.633 1 98.62 106 LEU B CA 1
ATOM 2037 C C . LEU B 1 106 ? 7.695 -5.039 -8.531 1 98.62 106 LEU B C 1
ATOM 2039 O O . LEU B 1 106 ? 6.516 -5.352 -8.352 1 98.62 106 LEU B O 1
ATOM 2043 N N . CYS B 1 107 ? 8.469 -5.57 -9.461 1 97.62 107 CYS B N 1
ATOM 2044 C CA . CYS B 1 107 ? 7.922 -6.578 -10.359 1 97.62 107 CYS B CA 1
ATOM 2045 C C . CYS B 1 107 ? 9.031 -7.324 -11.094 1 97.62 107 CYS B C 1
ATOM 2047 O O . CYS B 1 107 ? 9.961 -6.707 -11.609 1 97.62 107 CYS B O 1
ATOM 2049 N N . ARG B 1 108 ? 8.961 -8.641 -11.117 1 95.5 108 ARG B N 1
ATOM 2050 C CA . ARG B 1 108 ? 9.852 -9.508 -11.875 1 95.5 108 ARG B CA 1
ATOM 2051 C C . ARG B 1 108 ? 11.312 -9.234 -11.523 1 95.5 108 ARG B C 1
ATOM 2053 O O . ARG B 1 108 ? 12.148 -9.047 -12.414 1 95.5 108 ARG B O 1
ATOM 2060 N N . GLY B 1 109 ? 11.531 -9.07 -10.273 1 96.62 109 GLY B N 1
ATOM 2061 C CA . GLY B 1 109 ? 12.906 -8.938 -9.805 1 96.62 109 GLY B CA 1
ATOM 2062 C C . GLY B 1 109 ? 13.477 -7.543 -10.008 1 96.62 109 GLY B C 1
ATOM 2063 O O . GLY B 1 109 ? 14.688 -7.34 -9.898 1 96.62 109 GLY B O 1
ATOM 2064 N N . THR B 1 110 ? 12.656 -6.668 -10.344 1 98 110 THR B N 1
ATOM 2065 C CA . THR B 1 110 ? 13.117 -5.309 -10.609 1 98 110 THR B CA 1
ATOM 2066 C C . THR B 1 110 ? 12.352 -4.297 -9.766 1 98 110 THR B C 1
ATOM 2068 O O . THR B 1 110 ? 11.141 -4.41 -9.594 1 98 110 THR B O 1
ATOM 2071 N N . LEU B 1 111 ? 13.07 -3.355 -9.195 1 98.5 111 LEU B N 1
ATOM 2072 C CA . LEU B 1 111 ? 12.508 -2.197 -8.508 1 98.5 111 LEU B CA 1
ATOM 2073 C C . LEU B 1 111 ? 12.758 -0.918 -9.297 1 98.5 111 LEU B C 1
ATOM 2075 O O . LEU B 1 111 ? 13.914 -0.569 -9.57 1 98.5 111 LEU B O 1
ATOM 2079 N N . SER B 1 112 ? 11.68 -0.254 -9.711 1 98.19 112 SER B N 1
ATOM 2080 C CA . SER B 1 112 ? 11.844 0.943 -10.531 1 98.19 112 SER B CA 1
ATOM 2081 C C . SER B 1 112 ? 11.023 2.104 -9.984 1 98.19 112 SER B C 1
ATOM 2083 O O . SER B 1 112 ? 9.938 1.899 -9.438 1 98.19 112 SER B O 1
ATOM 2085 N N . GLU B 1 113 ? 11.523 3.277 -10.195 1 96.88 113 GLU B N 1
ATOM 2086 C CA . GLU B 1 113 ? 10.883 4.492 -9.703 1 96.88 113 GLU B CA 1
ATOM 2087 C C . GLU B 1 113 ? 10.039 5.156 -10.789 1 96.88 113 GLU B C 1
ATOM 2089 O O . GLU B 1 113 ? 10.469 5.258 -11.938 1 96.88 113 GLU B O 1
ATOM 2094 N N . HIS B 1 114 ? 8.805 5.621 -10.406 1 97.25 114 HIS B N 1
ATOM 2095 C CA . HIS B 1 114 ? 7.875 6.227 -11.352 1 97.25 114 HIS B CA 1
ATOM 2096 C C . HIS B 1 114 ? 7.168 7.43 -10.742 1 97.25 114 HIS B C 1
ATOM 2098 O O . HIS B 1 114 ? 7.211 7.625 -9.523 1 97.25 114 HIS B O 1
ATOM 2104 N N . ASP B 1 115 ? 6.473 8.188 -11.609 1 96.25 115 ASP B N 1
ATOM 2105 C CA . ASP B 1 115 ? 5.617 9.266 -11.133 1 96.25 115 ASP B CA 1
ATOM 2106 C C . ASP B 1 115 ? 4.305 8.727 -10.578 1 96.25 115 ASP B C 1
ATOM 2108 O O . ASP B 1 115 ? 3.752 7.758 -11.102 1 96.25 115 ASP B O 1
ATOM 2112 N N . ASP B 1 116 ? 3.816 9.367 -9.602 1 97.12 116 ASP B N 1
ATOM 2113 C CA . ASP B 1 116 ? 2.521 9 -9.039 1 97.12 116 ASP B CA 1
ATOM 2114 C C . ASP B 1 116 ? 1.381 9.688 -9.789 1 97.12 116 ASP B C 1
ATOM 2116 O O . ASP B 1 116 ? 1.327 10.914 -9.852 1 97.12 116 ASP B O 1
ATOM 2120 N N . PRO B 1 117 ? 0.455 8.961 -10.219 1 97.38 117 PRO B N 1
ATOM 2121 C CA . PRO B 1 117 ? -0.668 9.578 -10.93 1 97.38 117 PRO B CA 1
ATOM 2122 C C . PRO B 1 117 ? -1.874 9.828 -10.023 1 97.38 117 PRO B C 1
ATOM 2124 O O . PRO B 1 117 ? -2.898 10.344 -10.484 1 97.38 117 PRO B O 1
ATOM 2127 N N . PHE B 1 118 ? -1.775 9.57 -8.781 1 98 118 PHE B N 1
ATOM 2128 C CA . PHE B 1 118 ? -3.012 9.523 -8.008 1 98 118 PHE B CA 1
ATOM 2129 C C . PHE B 1 118 ? -2.988 10.562 -6.895 1 98 118 PHE B C 1
ATOM 2131 O O . PHE B 1 118 ? -3.971 11.273 -6.68 1 98 118 PHE B O 1
ATOM 2138 N N . LEU B 1 119 ? -1.922 10.688 -6.219 1 97.69 119 LEU B N 1
ATOM 2139 C CA . LEU B 1 119 ? -1.913 11.492 -5 1 97.69 119 LEU B CA 1
ATOM 2140 C C . LEU B 1 119 ? -1.026 12.727 -5.168 1 97.69 119 LEU B C 1
ATOM 2142 O O . LEU B 1 119 ? -0.87 13.516 -4.23 1 97.69 119 LEU B O 1
ATOM 2146 N N . SER B 1 120 ? -0.445 12.898 -6.324 1 95.31 120 SER B N 1
ATOM 2147 C CA . SER B 1 120 ? 0.499 13.977 -6.582 1 95.31 120 SER B CA 1
ATOM 2148 C C . SER B 1 120 ? -0.125 15.062 -7.457 1 95.31 120 SER B C 1
ATOM 2150 O O . SER B 1 120 ? -0.963 14.766 -8.312 1 95.31 120 SER B O 1
ATOM 2152 N N . PRO B 1 121 ? 0.318 16.344 -7.289 1 94.94 121 PRO B N 1
ATOM 2153 C CA . PRO B 1 121 ? 1.154 16.828 -6.188 1 94.94 121 PRO B CA 1
ATOM 2154 C C . PRO B 1 121 ? 0.448 16.75 -4.836 1 94.94 121 PRO B C 1
ATOM 2156 O O . PRO B 1 121 ? -0.766 16.953 -4.758 1 94.94 121 PRO B O 1
ATOM 2159 N N . ALA B 1 122 ? 1.213 16.422 -3.809 1 93.44 122 ALA B N 1
ATOM 2160 C CA . ALA B 1 122 ? 0.623 16.234 -2.484 1 93.44 122 ALA B CA 1
ATOM 2161 C C . ALA B 1 122 ? -0.149 17.484 -2.059 1 93.44 122 ALA B C 1
ATOM 2163 O O . ALA B 1 122 ? -1.25 17.391 -1.511 1 93.44 122 ALA B O 1
ATOM 2164 N N . ILE B 1 123 ? 0.521 18.531 -2.211 1 90.62 123 ILE B N 1
ATOM 2165 C CA . ILE B 1 123 ? -0.157 19.828 -2.068 1 90.62 123 ILE B CA 1
ATOM 2166 C C . ILE B 1 123 ? -0.534 20.359 -3.447 1 90.62 123 ILE B C 1
ATOM 2168 O O . ILE B 1 123 ? 0.339 20.609 -4.281 1 90.62 123 ILE B O 1
ATOM 2172 N N . PRO B 1 124 ? -1.773 20.438 -3.785 1 92.38 124 PRO B N 1
ATOM 2173 C CA . PRO B 1 124 ? -2.936 20.469 -2.893 1 92.38 124 PRO B CA 1
ATOM 2174 C C . PRO B 1 124 ? -3.725 19.156 -2.9 1 92.38 124 PRO B C 1
ATOM 2176 O O . PRO B 1 124 ? -4.82 19.094 -2.334 1 92.38 124 PRO B O 1
ATOM 2179 N N . THR B 1 125 ? -3.312 18.219 -3.551 1 93.56 125 THR B N 1
ATOM 2180 C CA . THR B 1 125 ? -4.148 17.047 -3.791 1 93.56 125 THR B CA 1
ATOM 2181 C C . THR B 1 125 ? -4.562 16.391 -2.475 1 93.56 125 THR B C 1
ATOM 2183 O O . THR B 1 125 ? -5.754 16.203 -2.223 1 93.56 125 THR B O 1
ATOM 2186 N N . VAL B 1 126 ? -3.6 16.203 -1.543 1 92.75 126 VAL B N 1
ATOM 2187 C CA . VAL B 1 126 ? -3.926 15.484 -0.317 1 92.75 126 VAL B CA 1
ATOM 2188 C C . VAL B 1 126 ? -3.904 16.453 0.869 1 92.75 126 VAL B C 1
ATOM 2190 O O . VAL B 1 126 ? -4.559 16.203 1.886 1 92.75 126 VAL B O 1
ATOM 2193 N N . GLU B 1 127 ? -3.178 17.547 0.719 1 89.25 127 GLU B N 1
ATOM 2194 C CA . GLU B 1 127 ? -3.07 18.547 1.772 1 89.25 127 GLU B CA 1
ATOM 2195 C C . GLU B 1 127 ? -3.381 19.938 1.239 1 89.25 127 GLU B C 1
ATOM 2197 O O . GLU B 1 127 ? -3.117 20.234 0.072 1 89.25 127 GLU B O 1
ATOM 2202 N N . ASP B 1 128 ? -3.869 20.734 2.133 1 89.25 128 ASP B N 1
ATOM 2203 C CA . ASP B 1 128 ? -4.125 22.125 1.743 1 89.25 128 ASP B CA 1
ATOM 2204 C C . ASP B 1 128 ? -2.848 22.953 1.792 1 89.25 128 ASP B C 1
ATOM 2206 O O . ASP B 1 128 ? -1.979 22.719 2.635 1 89.25 128 ASP B O 1
ATOM 2210 N N . PRO B 1 129 ? -2.854 23.969 0.918 1 85.19 129 PRO B N 1
ATOM 2211 C CA . PRO B 1 129 ? -1.735 24.922 1.035 1 85.19 129 PRO B CA 1
ATOM 2212 C C . PRO B 1 129 ? -1.786 25.734 2.324 1 85.19 129 PRO B C 1
ATOM 2214 O O . PRO B 1 129 ? -2.857 25.906 2.91 1 85.19 129 PRO B O 1
ATOM 2217 N N . TYR B 1 130 ? -0.615 26.141 2.672 1 78.75 130 TYR B N 1
ATOM 2218 C CA . TYR B 1 130 ? -0.546 26.984 3.863 1 78.75 130 TYR B CA 1
ATOM 2219 C C . TYR B 1 130 ? -1.371 28.25 3.686 1 78.75 130 TYR B C 1
ATOM 2221 O O . TYR B 1 130 ? -1.334 28.891 2.627 1 78.75 130 TYR B O 1
ATOM 2229 N N . ASP B 1 131 ? -2.277 28.453 4.516 1 80 131 ASP B N 1
ATOM 2230 C CA . ASP B 1 131 ? -3.109 29.641 4.559 1 80 131 ASP B CA 1
ATOM 2231 C C . ASP B 1 131 ? -2.965 30.375 5.895 1 80 131 ASP B C 1
ATOM 2233 O O . ASP B 1 131 ? -3.477 29.906 6.914 1 80 131 ASP B O 1
ATOM 2237 N N . PRO B 1 132 ? -2.283 31.438 5.914 1 76.44 132 PRO B N 1
ATOM 2238 C CA . PRO B 1 132 ? -2.051 32.156 7.16 1 76.44 132 PRO B CA 1
ATOM 2239 C C . PRO B 1 132 ? -3.346 32.625 7.824 1 76.44 132 PRO B C 1
ATOM 2241 O O . PRO B 1 132 ? -3.361 32.906 9.023 1 76.44 132 PRO B O 1
ATOM 2244 N N . SER B 1 133 ? -4.242 32.75 7.035 1 75.94 133 SER B N 1
ATOM 2245 C CA . SER B 1 133 ? -5.504 33.25 7.574 1 75.94 133 SER B CA 1
ATOM 2246 C C . SER B 1 133 ? -6.215 32.188 8.398 1 75.94 133 SER B C 1
ATOM 2248 O O . SER B 1 133 ? -7.129 32.46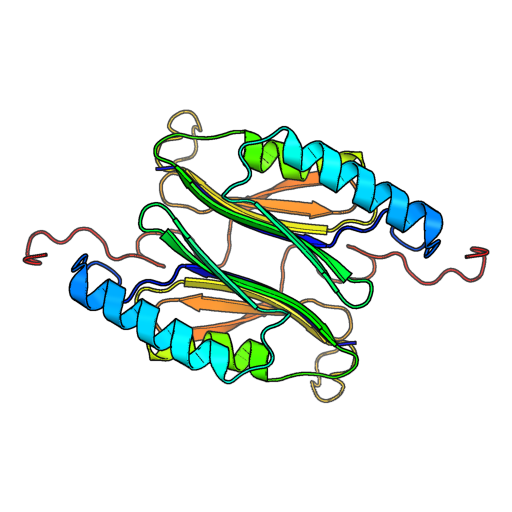9 9.164 1 75.94 133 SER B O 1
ATOM 2250 N N . ARG B 1 134 ? -5.684 31 8.211 1 70.69 134 ARG B N 1
ATOM 2251 C CA . ARG B 1 134 ? -6.352 29.906 8.891 1 70.69 134 ARG B CA 1
ATOM 2252 C C . ARG B 1 134 ? -5.855 29.766 10.328 1 70.69 134 ARG B C 1
ATOM 2254 O O . ARG B 1 134 ? -4.688 30.047 10.617 1 70.69 134 ARG B O 1
ATOM 2261 N N . GLY B 1 135 ? -6.309 30.266 11.227 1 59.19 135 GLY B N 1
ATOM 2262 C CA . GLY B 1 135 ? -5.945 30.141 12.633 1 59.19 135 GLY B CA 1
ATOM 2263 C C . GLY B 1 135 ? -5.445 28.766 12.992 1 59.19 135 GLY B C 1
ATOM 2264 O O . GLY B 1 135 ? -5.484 28.359 14.164 1 59.19 135 GLY B O 1
ATOM 2265 N N . ASP B 1 136 ? -5.145 27.969 12.133 1 50.84 136 ASP B N 1
ATOM 2266 C CA . ASP B 1 136 ? -4.664 26.656 12.555 1 50.84 136 ASP B CA 1
ATOM 2267 C C . ASP B 1 136 ? -3.143 26.578 12.477 1 50.84 136 ASP B C 1
ATOM 2269 O O . ASP B 1 136 ? -2.512 27.344 11.734 1 50.84 136 ASP B O 1
#

InterPro domains:
  IPR028965 Immunity protein 7 [PF15585] (1-128)

Secondary structure (DSSP, 8-state):
-EEEEEEEE--S-SS---HHHHHHHHHHHHHHHTTS--TTEEEEEETTEEEEEEEEEESS--THHHHHHHHHHHH-TT-EEEEEEEETT--SSSS-GGGSEEEEEEETTEEEEEE-SSS-SHHHHTSPPP-TTS--/-EEEEEEEE--S-SS---HHHHHHHHHHHHHHHTTS--TTEEEEEETTEEEEEEEEEESS--THHHHHHHHHHHH-TT-EEEEEEEETT--SSSS-GGG-EEEEEEETTEEEEEE-SSS-SHHHHTSPPP-TTS--

Organism: NCBI:txid2527985

Solvent-accessible surface area (backbone atoms only — not comparable to full-atom values): 14405 Å² total; per-residue (Å²): 70,21,36,38,42,32,40,31,44,59,28,50,39,48,72,61,78,56,62,66,58,38,49,51,41,51,52,53,50,55,57,52,50,71,76,46,90,42,92,39,51,45,79,43,78,53,95,89,40,37,34,41,35,37,48,48,71,37,76,52,83,64,64,63,62,59,48,50,53,45,49,44,21,75,67,16,40,20,17,36,35,47,32,39,34,32,37,51,65,51,68,78,50,86,60,82,40,40,45,25,41,37,29,36,40,35,41,66,40,35,71,45,81,42,81,40,87,78,58,43,44,28,64,58,60,50,26,63,69,91,52,86,83,47,90,110,70,20,36,40,44,32,42,32,46,60,27,49,38,48,72,60,80,55,63,68,61,39,48,50,41,49,52,52,48,56,56,53,50,71,76,46,92,40,92,41,50,46,80,45,79,52,97,88,40,36,34,39,36,37,49,48,69,37,76,52,83,62,63,64,63,62,47,52,53,44,50,43,20,74,66,17,40,20,18,37,34,46,34,39,35,31,37,52,64,50,68,79,48,86,61,84,41,40,47,25,42,36,29,35,41,35,39,65,41,35,71,44,81,42,82,40,88,77,57,44,44,28,65,58,60,51,26,63,69,91,50,85,85,46,91,108

Sequence (272 aa):
MFEFHGWARVQYHTHNTDSILQDRCWDNLVEYVKTIPNELVSLNRYNMCDSVFVNGQHNHRSEYVIELFQWIADNSLGSYGILYIRDDEDHSRLSDFENCFRVWRLCRGTLSEHDDPFLSPAIPTVEDPYDPSRGDMFEFHGWARVQYHTHNTDSILQDRCWDNLVEYVKTIPNELVSLNRYNMCDSVFVNGQHNHRSEYVIELFQWIADNSLGSYGILYIRDDEDHSRLSDFENCFRVWRLCRGTLSEHDDPFLSPAIPTVEDPYDPSRGD

Nearest PDB structures (foldseek):
  2ec2-assembly1_C  TM=5.2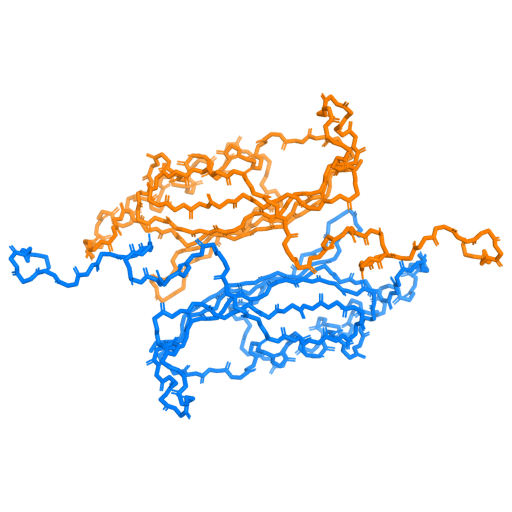26E-01  e=1.255E-01  Sulfurisphaera tokodaii
  2xo6-assembly1_D  TM=4.523E-01  e=2.027E-01  Deinococcus radiodurans
  2xqc-assembly1_A  TM=4.708E-01  e=2.285E-01  Deinococcus radiodurans
  9f80-assembly1_A  TM=4.626E-01  e=3.690E-01  Mycobacterium tuberculosis H37Rv
  2fyx-assembly1_B  TM=4.160E-01  e=1.595E-01  Deinococcus radiodurans R1 = ATCC 13939 = DSM 20539

Radius of gyration: 18.55 Å; Cα contacts (8 Å, |Δi|>4): 574; chains: 2; bounding box: 40×62×42 Å

Foldseek 3Di:
DKWKKKKKWFAQDQPDDDPVSRVVLLVVLVVVCVVDPPPFKDWDDDPNTTMIIGTDDDPADDCVVVVSLLVSLQRRQNMWMKMWIADLPPPVPPDNSNQFIWIWIRHRSDTDIDGDPQCPSVVPRVPDDDDPVPPD/DKWKKKKKWFAQDQPDDDPVSRVVLLVVLVVVCVVDPPPQKDWDDDPNTTMIIGTDDDPADDCVVVVSLLVSLQRRQNMWMKMWIADLPPPVPPDNSNQFIWIWIRHRSDTDIDGDPQCPSVVPRVPDDDDPVPPD

pLDDT: mean 90.01, std 11.18, range [49.94, 98.75]